Protein AF-0000000075883707 (afdb_homodimer)

InterPro domains:
  IPR031807 HicB-like antitoxin of toxin-antitoxin system [PF15919] (4-104)
  IPR035069 Antitoxin HicB/UPF0150 [SSF143100] (2-55)

Organism: Streptococcus dysgalactiae (NCBI:txid1334)

Nearest PDB structures (foldseek):
  3kwr-assembly1_B  TM=8.322E-01  e=6.797E-06  Lactiplantibacillus plantarum
  6g1c-assembly1_V  TM=8.113E-01  e=2.286E-05  Burkholderia pseudomallei K96243
  6g1n-assembly1_D  TM=5.039E-01  e=3.175E-07  Burkholderia pseudomallei K96243
  6u0i-assembly1_B  TM=7.435E-01  e=4.287E-03  Escherichia coli str. K-12 substr. DH10B
  2wzf-assembly1_A  TM=3.017E-01  e=4.505E+00  Legionella pneumophila

Structure (mmCIF, N/CA/C/O backbone):
data_AF-0000000075883707-model_v1
#
loop_
_entity.id
_entity.type
_entity.pdbx_description
1 polymer 'RNase H-like HicB family nuclease'
#
loop_
_atom_site.group_PDB
_atom_site.id
_atom_site.type_symbol
_atom_site.label_atom_id
_atom_site.label_alt_id
_atom_site.label_comp_id
_atom_site.label_asym_id
_atom_site.label_entity_id
_atom_site.label_seq_id
_atom_site.pdbx_PDB_ins_code
_atom_site.Cartn_x
_atom_site.Cartn_y
_atom_site.Cartn_z
_atom_site.occupancy
_atom_site.B_iso_or_equiv
_atom_site.auth_seq_id
_atom_site.auth_comp_id
_atom_site.auth_asym_id
_atom_site.auth_atom_id
_atom_site.pdbx_PDB_model_num
ATOM 1 N N . MET A 1 1 ? 8.367 -15.125 -5.852 1 89.31 1 MET A N 1
ATOM 2 C CA . MET A 1 1 ? 8.523 -16.219 -6.805 1 89.31 1 MET A CA 1
ATOM 3 C C . MET A 1 1 ? 8.828 -17.531 -6.086 1 89.31 1 MET A C 1
ATOM 5 O O . MET A 1 1 ? 9.625 -17.562 -5.145 1 89.31 1 MET A O 1
ATOM 9 N N . LEU A 1 2 ? 8.117 -18.609 -6.586 1 95.12 2 LEU A N 1
ATOM 10 C CA . LEU A 1 2 ? 8.32 -19.953 -6.035 1 95.12 2 LEU A CA 1
ATOM 11 C C . LEU A 1 2 ? 9.086 -20.828 -7.02 1 95.12 2 LEU A C 1
ATOM 13 O O . LEU A 1 2 ? 8.938 -20.688 -8.234 1 95.12 2 LEU A O 1
ATOM 17 N N . LEU A 1 3 ? 9.953 -21.656 -6.434 1 97.38 3 LEU A N 1
ATOM 18 C CA . LEU A 1 3 ? 10.734 -22.594 -7.238 1 97.38 3 LEU A CA 1
ATOM 19 C C . LEU A 1 3 ? 10.516 -24.016 -6.773 1 97.38 3 LEU A C 1
ATOM 21 O O . LEU A 1 3 ? 10.641 -24.328 -5.582 1 97.38 3 LEU A O 1
ATOM 25 N N . TYR A 1 4 ? 10.156 -24.797 -7.715 1 98.25 4 TYR A N 1
ATOM 26 C CA . TYR A 1 4 ? 9.984 -26.219 -7.426 1 98.25 4 TYR A CA 1
ATOM 27 C C . TYR A 1 4 ? 10.68 -27.078 -8.477 1 98.25 4 TYR A C 1
ATOM 29 O O . TYR A 1 4 ? 10.547 -26.828 -9.68 1 98.25 4 TYR A O 1
ATOM 37 N N . PRO A 1 5 ? 11.453 -28.047 -8 1 98.19 5 PRO A N 1
ATOM 38 C CA . PRO A 1 5 ? 12.023 -28.969 -8.984 1 98.19 5 PRO A CA 1
ATOM 39 C C . PRO A 1 5 ? 10.969 -29.891 -9.602 1 98.19 5 PRO A C 1
ATOM 41 O O . PRO A 1 5 ? 10.055 -30.344 -8.906 1 98.19 5 PRO A O 1
ATOM 44 N N . ALA A 1 6 ? 11.078 -30.062 -10.852 1 98 6 ALA A N 1
ATOM 45 C CA . ALA A 1 6 ? 10.227 -30.984 -11.594 1 98 6 ALA A CA 1
ATOM 46 C C . ALA A 1 6 ? 11.055 -32.094 -12.219 1 98 6 ALA A C 1
ATOM 48 O O . ALA A 1 6 ? 12.211 -31.891 -12.602 1 98 6 ALA A O 1
ATOM 49 N N . VAL A 1 7 ? 10.445 -33.281 -12.266 1 97.06 7 VAL A N 1
ATOM 50 C CA . VAL A 1 7 ? 11.07 -34.438 -12.898 1 97.06 7 VAL A CA 1
ATOM 51 C C . VAL A 1 7 ? 10.445 -34.656 -14.273 1 97.06 7 VAL A C 1
ATOM 53 O O . VAL A 1 7 ? 9.227 -34.812 -14.398 1 97.06 7 VAL A O 1
ATOM 56 N N . PHE A 1 8 ? 11.328 -34.562 -15.281 1 96.81 8 PHE A N 1
ATOM 57 C CA . PHE A 1 8 ? 10.914 -34.812 -16.656 1 96.81 8 PHE A CA 1
ATOM 58 C C . PHE A 1 8 ? 11.312 -36.219 -17.078 1 96.81 8 PHE A C 1
ATOM 60 O O . PHE A 1 8 ? 12.484 -36.594 -17.016 1 96.81 8 PHE A O 1
ATOM 67 N N . THR A 1 9 ? 10.32 -37.062 -17.453 1 94.81 9 THR A N 1
ATOM 68 C CA . THR A 1 9 ? 10.578 -38.438 -17.859 1 94.81 9 THR A CA 1
ATOM 69 C C . THR A 1 9 ? 10.117 -38.656 -19.297 1 94.81 9 THR A C 1
ATOM 71 O O . THR A 1 9 ? 8.969 -38.375 -19.641 1 94.81 9 THR A O 1
ATOM 74 N N . HIS A 1 10 ? 11.039 -39.156 -20.078 1 93.38 10 HIS A N 1
ATOM 75 C CA . HIS A 1 10 ? 10.703 -39.469 -21.453 1 93.38 10 HIS A CA 1
ATOM 76 C C . HIS A 1 10 ? 9.961 -40.781 -21.547 1 93.38 10 HIS A C 1
ATOM 78 O O . HIS A 1 10 ? 10.367 -41.781 -20.922 1 93.38 10 HIS A O 1
ATOM 84 N N . ASP A 1 11 ? 8.789 -40.719 -22.219 1 90.19 11 ASP A N 1
ATOM 85 C CA . ASP A 1 11 ? 8.047 -41.938 -22.531 1 90.19 11 ASP A CA 1
ATOM 86 C C . ASP A 1 11 ? 8.234 -42.312 -24 1 90.19 11 ASP A C 1
ATOM 88 O O . ASP A 1 11 ? 7.652 -41.688 -24.891 1 90.19 11 ASP A O 1
ATOM 92 N N . ASN A 1 12 ? 8.914 -43.344 -24.234 1 87.75 12 ASN A N 1
ATOM 93 C CA . ASN A 1 12 ? 9.25 -43.781 -25.594 1 87.75 12 ASN A CA 1
ATOM 94 C C . ASN A 1 12 ? 8.031 -44.375 -26.312 1 87.75 12 ASN A C 1
ATOM 96 O O . ASN A 1 12 ? 7.941 -44.281 -27.531 1 87.75 12 ASN A O 1
ATOM 100 N N . GLU A 1 13 ? 7.164 -45 -25.578 1 91.06 13 GLU A N 1
ATOM 101 C CA . GLU A 1 13 ? 5.984 -45.594 -26.188 1 91.06 13 GLU A CA 1
ATOM 102 C C . GLU A 1 13 ? 5.055 -44.531 -26.766 1 91.06 13 GLU A C 1
ATOM 104 O O . GLU A 1 13 ? 4.512 -44.688 -27.859 1 91.06 13 GLU A O 1
ATOM 109 N N . THR A 1 14 ? 4.941 -43.406 -26.125 1 89.75 14 THR A N 1
ATOM 110 C CA . THR A 1 14 ? 4.008 -42.375 -26.531 1 89.75 14 THR A CA 1
ATOM 111 C C . THR A 1 14 ? 4.746 -41.188 -27.156 1 89.75 14 THR A C 1
ATOM 113 O O . THR A 1 14 ? 4.121 -40.25 -27.656 1 89.75 14 THR A O 1
ATOM 116 N N . ASN A 1 15 ? 6.082 -41.375 -27.234 1 92.94 15 ASN A N 1
ATOM 117 C CA . ASN A 1 15 ? 6.898 -40.25 -27.719 1 92.94 15 ASN A CA 1
ATOM 118 C C . ASN A 1 15 ? 6.531 -38.938 -27.031 1 92.94 15 ASN A C 1
ATOM 120 O O . ASN A 1 15 ? 6.281 -37.938 -27.703 1 92.94 15 ASN A O 1
ATOM 124 N N . SER A 1 16 ? 6.316 -39 -25.75 1 96.06 16 SER A N 1
ATOM 125 C CA . SER A 1 16 ? 5.965 -37.812 -24.953 1 96.06 16 SER A CA 1
ATOM 126 C C . SER A 1 16 ? 6.871 -37.688 -23.734 1 96.06 16 SER A C 1
ATOM 128 O O . SER A 1 16 ? 7.711 -38.562 -23.484 1 96.06 16 SER A O 1
ATOM 130 N N . ILE A 1 17 ? 6.844 -36.5 -23.141 1 96.69 17 ILE A N 1
ATOM 131 C CA . ILE A 1 17 ? 7.605 -36.25 -21.922 1 96.69 17 ILE A CA 1
ATOM 132 C C . ILE A 1 17 ? 6.648 -36.031 -20.766 1 96.69 17 ILE A C 1
ATOM 134 O O . ILE A 1 17 ? 5.816 -35.125 -20.781 1 96.69 17 ILE A O 1
ATOM 138 N N . GLY A 1 18 ? 6.719 -36.938 -19.797 1 96.75 18 GLY A N 1
ATOM 139 C CA . GLY A 1 18 ? 5.945 -36.75 -18.578 1 96.75 18 GLY A CA 1
ATOM 140 C C . GLY A 1 18 ? 6.625 -35.844 -17.562 1 96.75 18 GLY A C 1
ATOM 141 O O . GLY A 1 18 ? 7.852 -35.812 -17.453 1 96.75 18 GLY A O 1
ATOM 142 N N . VAL A 1 19 ? 5.84 -35.031 -16.891 1 97.88 19 VAL A N 1
ATOM 143 C CA . VAL A 1 19 ? 6.371 -34.125 -15.883 1 97.88 19 VAL A CA 1
ATOM 144 C C . VAL A 1 19 ? 5.672 -34.375 -14.547 1 97.88 19 VAL A C 1
ATOM 146 O O . VAL A 1 19 ? 4.445 -34.5 -14.492 1 97.88 19 VAL A O 1
ATOM 149 N N . ARG A 1 20 ? 6.469 -34.438 -13.484 1 97.31 20 ARG A N 1
ATOM 150 C CA . ARG A 1 20 ? 5.953 -34.594 -12.125 1 97.31 20 ARG A CA 1
ATOM 151 C C . ARG A 1 20 ? 6.707 -33.688 -11.164 1 97.31 20 ARG A C 1
ATOM 153 O O . ARG A 1 20 ? 7.887 -33.406 -11.367 1 97.31 20 ARG A O 1
ATOM 160 N N . PHE A 1 21 ? 5.98 -33.219 -10.148 1 98.06 21 PHE A N 1
ATOM 161 C CA . PHE A 1 21 ? 6.57 -32.469 -9.047 1 98.06 21 PHE A CA 1
ATOM 162 C C . PHE A 1 21 ? 6.574 -33.281 -7.762 1 98.06 21 PHE A C 1
ATOM 164 O O . PHE A 1 21 ? 5.523 -33.5 -7.148 1 98.06 21 PHE A O 1
ATOM 171 N N . PRO A 1 22 ? 7.738 -33.688 -7.332 1 97.5 22 PRO A N 1
ATOM 172 C CA . PRO A 1 22 ? 7.797 -34.562 -6.148 1 97.5 22 PRO A CA 1
ATOM 173 C C . PRO A 1 22 ? 7.145 -33.906 -4.922 1 97.5 22 PRO A C 1
ATOM 175 O O . PRO A 1 22 ? 6.551 -34.625 -4.102 1 97.5 22 PRO A O 1
ATOM 178 N N . ASP A 1 23 ? 7.195 -32.656 -4.816 1 97.81 23 ASP A N 1
ATOM 179 C CA . ASP A 1 23 ? 6.711 -31.969 -3.619 1 97.81 23 ASP A CA 1
ATOM 180 C C . ASP A 1 23 ? 5.254 -31.531 -3.781 1 97.81 23 ASP A C 1
ATOM 182 O O . ASP A 1 23 ? 4.637 -31.047 -2.834 1 97.81 23 ASP A O 1
ATOM 186 N N . ILE A 1 24 ? 4.633 -31.688 -4.988 1 98.06 24 ILE A N 1
ATOM 187 C CA . ILE A 1 24 ? 3.254 -31.328 -5.309 1 98.06 24 ILE A CA 1
ATOM 188 C C . ILE A 1 24 ? 2.604 -32.438 -6.117 1 98.06 24 ILE A C 1
ATOM 190 O O . ILE A 1 24 ? 2.424 -32.312 -7.332 1 98.06 24 ILE A O 1
ATOM 194 N N . PRO A 1 25 ? 2.158 -33.469 -5.527 1 96.69 25 PRO A N 1
ATOM 195 C CA . PRO A 1 25 ? 1.729 -34.688 -6.227 1 96.69 25 PRO A CA 1
ATOM 196 C C . PRO A 1 25 ? 0.543 -34.438 -7.156 1 96.69 25 PRO A C 1
ATOM 198 O O . PRO A 1 25 ? 0.343 -35.188 -8.117 1 96.69 25 PRO A O 1
ATOM 201 N N . GLU A 1 26 ? -0.192 -33.375 -6.922 1 97.19 26 GLU A N 1
ATOM 202 C CA . GLU A 1 26 ? -1.352 -33.062 -7.746 1 97.19 26 GLU A CA 1
ATOM 203 C C . GLU A 1 26 ? -0.926 -32.469 -9.086 1 97.19 26 GLU A C 1
ATOM 205 O O . GLU A 1 26 ? -1.728 -32.406 -10.023 1 97.19 26 GLU A O 1
ATOM 210 N N . ALA A 1 27 ? 0.281 -32.031 -9.156 1 98.25 27 ALA A N 1
ATOM 211 C CA . ALA A 1 27 ? 0.785 -31.391 -10.375 1 98.25 27 ALA A CA 1
ATOM 212 C C . ALA A 1 27 ? 1.438 -32.438 -11.297 1 98.25 27 ALA A C 1
ATOM 214 O O . ALA A 1 27 ? 2.611 -32.75 -11.117 1 98.25 27 ALA A O 1
ATOM 215 N N . ILE A 1 28 ? 0.727 -32.969 -12.172 1 97.75 28 ILE A N 1
ATOM 216 C CA . ILE A 1 28 ? 1.17 -33.938 -13.156 1 97.75 28 ILE A CA 1
ATOM 217 C C . ILE A 1 28 ? 0.712 -33.531 -14.555 1 97.75 28 ILE A C 1
ATOM 219 O O . ILE A 1 28 ? -0.437 -33.125 -14.734 1 97.75 28 ILE A O 1
ATOM 223 N N . THR A 1 29 ? 1.582 -33.531 -15.453 1 98.06 29 THR A N 1
ATOM 224 C CA . THR A 1 29 ? 1.242 -33.156 -16.828 1 98.06 29 THR A CA 1
ATOM 225 C C . THR A 1 29 ? 2.182 -33.844 -17.812 1 98.06 29 THR A C 1
ATOM 227 O O . THR A 1 29 ? 2.904 -34.781 -17.469 1 98.06 29 THR A O 1
ATOM 230 N N . PHE A 1 30 ? 2.029 -33.531 -19.062 1 97.25 30 PHE A N 1
ATOM 231 C CA . PHE A 1 30 ? 2.893 -34.062 -20.109 1 97.25 30 PHE A CA 1
ATOM 232 C C . PHE A 1 30 ? 3.018 -33.062 -21.266 1 97.25 30 PHE A C 1
ATOM 234 O O . PHE A 1 30 ? 2.275 -32.094 -21.312 1 97.25 30 PHE A O 1
ATOM 241 N N . GLY A 1 31 ? 4.055 -33.281 -22.047 1 97.44 31 GLY A N 1
ATOM 242 C CA . GLY A 1 31 ? 4.242 -32.5 -23.281 1 97.44 31 GLY A CA 1
ATOM 243 C C . GLY A 1 31 ? 4.789 -33.344 -24.406 1 97.44 31 GLY A C 1
ATOM 244 O O . GLY A 1 31 ? 5.332 -34.438 -24.188 1 97.44 31 GLY A O 1
ATOM 245 N N . ASN A 1 32 ? 4.613 -32.781 -25.656 1 96.5 32 ASN A N 1
ATOM 246 C CA . ASN A 1 32 ? 5.055 -33.5 -26.844 1 96.5 32 ASN A CA 1
ATOM 247 C C . ASN A 1 32 ? 6.555 -33.344 -27.078 1 96.5 32 ASN A C 1
ATOM 249 O O . ASN A 1 32 ? 7.164 -34.125 -27.812 1 96.5 32 ASN A O 1
ATOM 253 N N . ASP A 1 33 ? 7.113 -32.344 -26.609 1 95.31 33 ASP A N 1
ATOM 254 C CA . ASP A 1 33 ? 8.547 -32.062 -26.578 1 95.31 33 ASP A CA 1
ATOM 255 C C . ASP A 1 33 ? 8.93 -31.281 -25.328 1 95.31 33 ASP A C 1
ATOM 257 O O . ASP A 1 33 ? 8.07 -30.969 -24.5 1 95.31 33 ASP A O 1
ATOM 261 N N . LEU A 1 34 ? 10.211 -30.984 -25.172 1 93.94 34 LEU A N 1
ATOM 262 C CA . LEU A 1 34 ? 10.703 -30.375 -23.953 1 93.94 34 LEU A CA 1
ATOM 263 C C . LEU A 1 34 ? 10.062 -29 -23.734 1 93.94 34 LEU A C 1
ATOM 265 O O . LEU A 1 34 ? 9.688 -28.656 -22.609 1 93.94 34 LEU A O 1
ATOM 269 N N . GLY A 1 35 ? 9.953 -28.219 -24.766 1 96.06 35 GLY A N 1
ATOM 270 C CA . GLY A 1 35 ? 9.328 -26.906 -24.672 1 96.06 35 GLY A CA 1
ATOM 271 C C . GLY A 1 35 ? 7.879 -26.969 -24.234 1 96.06 35 GLY A C 1
ATOM 272 O O . GLY A 1 35 ? 7.484 -26.266 -23.297 1 96.06 35 GLY A O 1
ATOM 273 N N . HIS A 1 36 ? 7.148 -27.781 -24.953 1 97.38 36 HIS A N 1
ATOM 274 C CA . HIS A 1 36 ? 5.742 -27.969 -24.609 1 97.38 36 HIS A CA 1
ATOM 275 C C . HIS A 1 36 ? 5.59 -28.484 -23.188 1 97.38 36 HIS A C 1
ATOM 277 O O . HIS A 1 36 ? 4.754 -27.984 -22.422 1 97.38 36 HIS A O 1
ATOM 283 N N . ALA A 1 37 ? 6.414 -29.438 -22.766 1 97.31 37 ALA A N 1
ATOM 284 C CA . ALA A 1 37 ? 6.363 -30.016 -21.422 1 97.31 37 ALA A CA 1
ATOM 285 C C . ALA A 1 37 ? 6.633 -28.953 -20.359 1 97.31 37 ALA A C 1
ATOM 287 O O . ALA A 1 37 ? 5.977 -28.938 -19.328 1 97.31 37 ALA A O 1
ATOM 288 N N . TYR A 1 38 ? 7.582 -28.141 -20.672 1 97.06 38 TYR A N 1
ATOM 289 C CA . TYR A 1 38 ? 7.934 -27.078 -19.734 1 97.06 38 TYR A CA 1
ATOM 290 C C . TYR A 1 38 ? 6.77 -26.109 -19.547 1 97.06 38 TYR A C 1
ATOM 292 O O . TYR A 1 38 ? 6.434 -25.75 -18.422 1 97.06 38 TYR A O 1
ATOM 300 N N . GLU A 1 39 ? 6.195 -25.703 -20.641 1 96.44 39 GLU A N 1
ATOM 301 C CA . GLU A 1 39 ? 5.062 -24.781 -20.578 1 96.44 39 GLU A CA 1
ATOM 302 C C . GLU A 1 39 ? 3.91 -25.375 -19.781 1 96.44 39 GLU A C 1
ATOM 304 O O . GLU A 1 39 ? 3.328 -24.703 -18.922 1 96.44 39 GLU A O 1
ATOM 309 N N . MET A 1 40 ? 3.674 -26.625 -20.062 1 97.44 40 MET A N 1
ATOM 310 C CA . MET A 1 40 ? 2.602 -27.328 -19.359 1 97.44 40 MET A CA 1
ATOM 311 C C . MET A 1 40 ? 2.941 -27.469 -17.875 1 97.44 40 MET A C 1
ATOM 313 O O . MET A 1 40 ? 2.055 -27.406 -17.031 1 97.44 40 MET A O 1
ATOM 317 N N . ALA A 1 41 ? 4.238 -27.625 -17.578 1 98.12 41 ALA A N 1
ATOM 318 C CA . ALA A 1 41 ? 4.703 -27.766 -16.203 1 98.12 41 ALA A CA 1
ATOM 319 C C . ALA A 1 41 ? 4.406 -26.516 -15.391 1 98.12 41 ALA A C 1
ATOM 321 O O . ALA A 1 41 ? 3.914 -26.609 -14.266 1 98.12 41 ALA A O 1
ATOM 322 N N . VAL A 1 42 ? 4.641 -25.406 -15.969 1 96.88 42 VAL A N 1
ATOM 323 C CA . VAL A 1 42 ? 4.414 -24.141 -15.281 1 96.88 42 VAL A CA 1
ATOM 324 C C . VAL A 1 42 ? 2.926 -23.969 -14.992 1 96.88 42 VAL A C 1
ATOM 326 O O . VAL A 1 42 ? 2.541 -23.609 -13.875 1 96.88 42 VAL A O 1
ATOM 329 N N . GLU A 1 43 ? 2.086 -24.266 -15.992 1 96.88 43 GLU A N 1
ATOM 330 C CA . GLU A 1 43 ? 0.642 -24.094 -15.867 1 96.88 43 GLU A CA 1
ATOM 331 C C . GLU A 1 43 ? 0.061 -25.016 -14.805 1 96.88 43 GLU A C 1
ATOM 333 O O . GLU A 1 43 ? -0.701 -24.578 -13.938 1 96.88 43 GLU A O 1
ATOM 338 N N . VAL A 1 44 ? 0.445 -26.281 -14.891 1 97.94 44 VAL A N 1
ATOM 339 C CA . VAL A 1 44 ? -0.129 -27.266 -13.977 1 97.94 44 VAL A CA 1
ATOM 340 C C . VAL A 1 44 ? 0.348 -26.984 -12.555 1 97.94 44 VAL A C 1
ATOM 342 O O . VAL A 1 44 ? -0.392 -27.203 -11.594 1 97.94 44 VAL A O 1
ATOM 345 N N . LEU A 1 45 ? 1.646 -26.531 -12.422 1 98.06 45 LEU A N 1
ATOM 346 C CA . LEU A 1 45 ? 2.154 -26.141 -11.109 1 98.06 45 LEU A CA 1
ATOM 347 C C . LEU A 1 45 ? 1.289 -25.047 -10.484 1 98.06 45 LEU A C 1
ATOM 349 O O . LEU A 1 45 ? 0.869 -25.172 -9.336 1 98.06 45 LEU A O 1
ATOM 353 N N . GLY A 1 46 ? 0.989 -24.031 -11.219 1 97.19 46 GLY A N 1
ATOM 354 C CA . GLY A 1 46 ? 0.118 -22.969 -10.766 1 97.19 46 GLY A CA 1
ATOM 355 C C . GLY A 1 46 ? -1.256 -23.453 -10.344 1 97.19 46 GLY A C 1
ATOM 356 O O . GLY A 1 46 ? -1.734 -23.109 -9.266 1 97.19 46 GLY A O 1
ATOM 357 N N . PHE A 1 47 ? -1.826 -24.25 -11.203 1 96.69 47 PHE A N 1
ATOM 358 C CA . PHE A 1 47 ? -3.154 -24.781 -10.938 1 96.69 47 PHE A CA 1
ATOM 359 C C . PHE A 1 47 ? -3.168 -25.578 -9.641 1 96.69 47 PHE A C 1
ATOM 361 O O . PHE A 1 47 ? -4.059 -25.406 -8.805 1 96.69 47 PHE A O 1
ATOM 368 N N . ALA A 1 48 ? -2.186 -26.375 -9.453 1 97.69 48 ALA A N 1
ATOM 369 C CA . ALA A 1 48 ? -2.123 -27.219 -8.258 1 97.69 48 ALA A CA 1
ATOM 370 C C . ALA A 1 48 ? -1.931 -26.391 -7 1 97.69 48 ALA A C 1
ATOM 372 O O . ALA A 1 48 ? -2.545 -26.656 -5.965 1 97.69 48 ALA A O 1
ATOM 373 N N . LEU A 1 49 ? -1.103 -25.406 -7.094 1 96.62 49 LEU A N 1
ATOM 374 C CA . LEU A 1 49 ? -0.744 -24.609 -5.93 1 96.62 49 LEU A CA 1
ATOM 375 C C . LEU A 1 49 ? -1.928 -23.766 -5.465 1 96.62 49 LEU A C 1
ATOM 377 O O . LEU A 1 49 ? -1.946 -23.281 -4.324 1 96.62 49 LEU A O 1
ATOM 381 N N . GLU A 1 50 ? -2.959 -23.547 -6.332 1 92.94 50 GLU A N 1
ATOM 382 C CA . GLU A 1 50 ? -4.148 -22.797 -5.961 1 92.94 50 GLU A CA 1
ATOM 383 C C . GLU A 1 50 ? -4.832 -23.391 -4.734 1 92.94 50 GLU A C 1
ATOM 385 O O . GLU A 1 50 ? -5.488 -22.688 -3.973 1 92.94 50 GLU A O 1
ATOM 390 N N . ASP A 1 51 ? -4.594 -24.656 -4.59 1 91.25 51 ASP A N 1
ATOM 391 C CA . ASP A 1 51 ? -5.336 -25.375 -3.561 1 91.25 51 ASP A CA 1
ATOM 392 C C . ASP A 1 51 ? -4.57 -25.391 -2.24 1 91.25 51 ASP A C 1
ATOM 394 O O . ASP A 1 51 ? -5.062 -25.922 -1.238 1 91.25 51 ASP A O 1
ATOM 398 N N . TYR A 1 52 ? -3.43 -24.797 -2.264 1 90.81 52 TYR A N 1
ATOM 399 C CA . TYR A 1 52 ? -2.619 -24.781 -1.05 1 90.81 52 TYR A CA 1
ATOM 400 C C . TYR A 1 52 ? -2.705 -23.422 -0.355 1 90.81 52 TYR A C 1
ATOM 402 O O . TYR A 1 52 ? -2.668 -22.375 -1.01 1 90.81 52 TYR A O 1
ATOM 410 N N . THR A 1 53 ? -2.955 -23.484 0.974 1 83.44 53 THR A N 1
ATOM 411 C CA . THR A 1 53 ? -2.875 -22.266 1.771 1 83.44 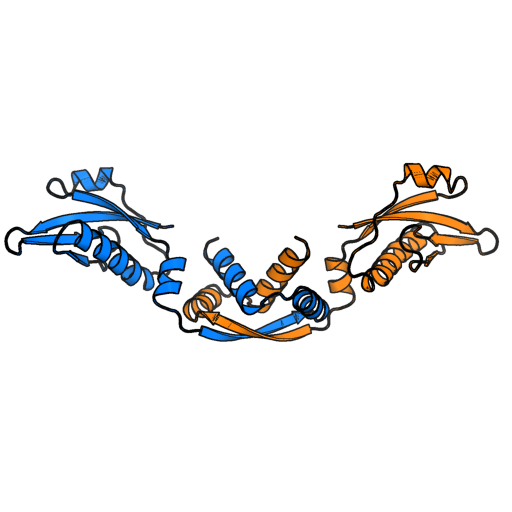53 THR A CA 1
ATOM 412 C C . THR A 1 53 ? -1.422 -21.922 2.074 1 83.44 53 THR A C 1
ATOM 414 O O . THR A 1 53 ? -1.023 -20.75 1.962 1 83.44 53 THR A O 1
ATOM 417 N N . ASP A 1 54 ? -0.698 -22.984 2.436 1 89.56 54 ASP A N 1
ATOM 418 C CA . ASP A 1 54 ? 0.751 -22.906 2.594 1 89.56 54 ASP A CA 1
ATOM 419 C C . ASP A 1 54 ? 1.46 -23.797 1.575 1 89.56 54 ASP A C 1
ATOM 421 O O . ASP A 1 54 ? 1.138 -24.984 1.445 1 89.56 54 ASP A O 1
ATOM 425 N N . TYR A 1 55 ? 2.361 -23.125 0.925 1 94.25 55 TYR A N 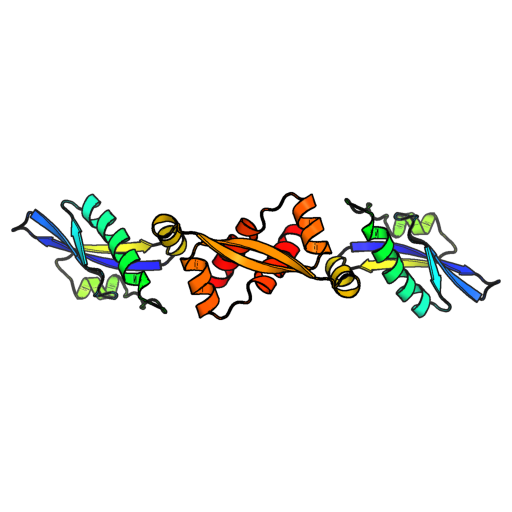1
ATOM 426 C CA . TYR A 1 55 ? 3.02 -23.859 -0.152 1 94.25 55 TYR A CA 1
ATOM 427 C C . TYR A 1 55 ? 3.971 -24.906 0.406 1 94.25 55 TYR A C 1
ATOM 429 O O . TYR A 1 55 ? 4.664 -24.656 1.396 1 94.25 55 TYR A O 1
ATOM 437 N N . PRO A 1 56 ? 3.998 -26.078 -0.247 1 97 56 PRO A N 1
ATOM 438 C CA . PRO A 1 56 ? 4.93 -27.125 0.179 1 97 56 PRO A CA 1
ATOM 439 C C . PRO A 1 56 ? 6.391 -26.703 0.058 1 97 56 PRO A C 1
ATOM 441 O O . PRO A 1 56 ? 6.727 -25.859 -0.783 1 97 56 PRO A O 1
ATOM 444 N N . LYS A 1 57 ? 7.227 -27.297 0.916 1 96.81 57 LYS A N 1
ATOM 445 C CA . LYS A 1 57 ? 8.664 -27.047 0.828 1 96.81 57 LYS A CA 1
ATOM 446 C C . LYS A 1 57 ? 9.266 -27.75 -0.379 1 96.81 57 LYS A C 1
ATOM 448 O O . LYS A 1 57 ? 8.969 -28.922 -0.635 1 96.81 57 LYS A O 1
ATOM 453 N N . ALA A 1 58 ? 10.062 -27 -1.067 1 97.38 58 ALA A N 1
ATOM 454 C CA . ALA A 1 58 ? 10.703 -27.547 -2.26 1 97.38 58 ALA A CA 1
ATOM 455 C C . ALA A 1 58 ? 11.883 -28.438 -1.888 1 97.38 58 ALA A C 1
ATOM 457 O O . ALA A 1 58 ? 12.68 -28.094 -1.016 1 97.38 58 ALA A O 1
ATOM 458 N N . SER A 1 59 ? 11.977 -29.609 -2.52 1 96.25 59 SER A N 1
ATOM 459 C CA . SER A 1 59 ? 13.156 -30.469 -2.398 1 96.25 59 SER A CA 1
ATOM 460 C C . SER A 1 59 ? 14.344 -29.891 -3.152 1 96.25 59 SER A C 1
ATOM 462 O O . SER A 1 59 ? 14.172 -29.078 -4.066 1 96.25 59 SER A O 1
ATOM 464 N N . SER A 1 60 ? 15.508 -30.328 -2.709 1 94.06 60 SER A N 1
ATOM 465 C CA . SER A 1 60 ? 16.703 -29.906 -3.438 1 94.06 60 SER A CA 1
ATOM 466 C C . SER A 1 60 ? 16.906 -30.734 -4.699 1 94.06 60 SER A C 1
ATOM 468 O O . SER A 1 60 ? 16.594 -31.938 -4.719 1 94.06 60 SER A O 1
ATOM 470 N N . VAL A 1 61 ? 17.422 -30.016 -5.762 1 93.06 61 VAL A N 1
ATOM 471 C CA . VAL A 1 61 ? 17.688 -30.703 -7.02 1 93.06 61 VAL A CA 1
ATOM 472 C C . VAL A 1 61 ? 18.672 -31.844 -6.781 1 93.06 61 VAL A C 1
ATOM 474 O O . VAL A 1 61 ? 18.5 -32.938 -7.34 1 93.06 61 VAL A O 1
ATOM 477 N N . SER A 1 62 ? 19.688 -31.609 -5.906 1 90.88 62 SER A N 1
ATOM 478 C CA . SER A 1 62 ? 20.703 -32.625 -5.609 1 90.88 62 SER A CA 1
ATOM 479 C C . SER A 1 62 ? 20.078 -33.875 -4.996 1 90.88 62 SER A C 1
ATOM 481 O O . SER A 1 62 ? 20.453 -34.969 -5.344 1 90.88 62 SER A O 1
ATOM 483 N N . ASP A 1 63 ? 19.172 -33.75 -4.117 1 90.19 63 ASP A N 1
ATOM 484 C CA . ASP A 1 63 ? 18.5 -34.875 -3.457 1 90.19 63 ASP A CA 1
ATOM 485 C C . ASP A 1 63 ? 17.688 -35.688 -4.457 1 90.19 63 ASP A C 1
ATOM 487 O O . ASP A 1 63 ? 17.656 -36.906 -4.379 1 90.19 63 ASP A O 1
ATOM 491 N N . LEU A 1 64 ? 17.125 -34.969 -5.395 1 92.88 64 LEU A N 1
ATOM 492 C CA . LEU A 1 64 ? 16.234 -35.625 -6.34 1 92.88 64 LEU A CA 1
ATOM 493 C C . LEU A 1 64 ? 17.016 -36.344 -7.422 1 92.88 64 LEU A C 1
ATOM 495 O O . LEU A 1 64 ? 16.562 -37.344 -7.973 1 92.88 64 LEU A O 1
ATOM 499 N N . LYS A 1 65 ? 18.172 -35.844 -7.766 1 90.19 65 LYS A N 1
ATOM 500 C CA . LYS A 1 65 ? 19 -36.469 -8.773 1 90.19 65 LYS A CA 1
ATOM 501 C C . LYS A 1 65 ? 19.344 -37.906 -8.375 1 90.19 65 LYS A C 1
ATOM 503 O O . LYS A 1 65 ? 19.422 -38.781 -9.234 1 90.19 65 LYS A O 1
ATOM 508 N N . GLY A 1 66 ? 19.547 -38.094 -7.066 1 87.19 66 GLY A N 1
ATOM 509 C CA . GLY A 1 66 ? 19.828 -39.438 -6.574 1 87.19 66 GLY A CA 1
ATOM 510 C C . GLY A 1 66 ? 18.641 -40.375 -6.652 1 87.19 66 GLY A C 1
ATOM 511 O O . GLY A 1 66 ? 18.797 -41.562 -6.895 1 87.19 66 GLY A O 1
ATOM 512 N N . GLN A 1 67 ? 17.5 -39.844 -6.574 1 88.5 67 GLN A N 1
ATOM 513 C CA . GLN A 1 67 ? 16.25 -40.594 -6.535 1 88.5 67 GLN A CA 1
ATOM 514 C C . GLN A 1 67 ? 15.742 -40.906 -7.941 1 88.5 67 GLN A C 1
ATOM 516 O O . GLN A 1 67 ? 15.156 -41.938 -8.188 1 88.5 67 GLN A O 1
ATOM 521 N N . TYR A 1 68 ? 16.047 -39.969 -8.844 1 86.88 68 TYR A N 1
ATOM 522 C CA . TYR A 1 68 ? 15.547 -40.094 -10.211 1 86.88 68 TYR A CA 1
ATOM 523 C C . TYR A 1 68 ? 16.703 -40.094 -11.203 1 86.88 68 TYR A C 1
ATOM 525 O O . TYR A 1 68 ? 16.797 -39.219 -12.062 1 86.88 68 TYR A O 1
ATOM 533 N N . ARG A 1 69 ? 17.438 -41.031 -11.25 1 83.06 69 ARG A N 1
ATOM 534 C CA . ARG A 1 69 ? 18.703 -41.125 -11.953 1 83.06 69 ARG A CA 1
ATOM 535 C C . ARG A 1 69 ? 18.5 -41.094 -13.461 1 83.06 69 ARG A C 1
ATOM 537 O O . ARG A 1 69 ? 19.344 -40.594 -14.211 1 83.06 69 ARG A O 1
ATOM 544 N N . ASP A 1 70 ? 17.422 -41.594 -14.031 1 83.62 70 ASP A N 1
ATOM 545 C CA . ASP A 1 70 ? 17.188 -41.688 -15.469 1 83.62 70 ASP A CA 1
ATOM 546 C C . ASP A 1 70 ? 16.297 -40.562 -15.961 1 83.62 70 ASP A C 1
ATOM 548 O O . ASP A 1 70 ? 15.82 -40.594 -17.109 1 83.62 70 ASP A O 1
ATOM 552 N N . SER A 1 71 ? 16.094 -39.625 -15.031 1 88.75 71 SER A N 1
ATOM 553 C CA . SER A 1 71 ? 15.18 -38.531 -15.383 1 88.75 71 SER A CA 1
ATOM 554 C C . SER A 1 71 ? 15.891 -37.188 -15.359 1 88.75 71 SER A C 1
ATOM 556 O O . SER A 1 71 ? 16.969 -37.062 -14.758 1 88.75 71 SER A O 1
ATOM 558 N N . ASP A 1 72 ? 15.383 -36.312 -16.188 1 92.81 72 ASP A N 1
ATOM 559 C CA . ASP A 1 72 ? 15.867 -34.938 -16.141 1 92.81 72 ASP A CA 1
ATOM 560 C C . ASP A 1 72 ? 15.148 -34.125 -15.062 1 92.81 72 ASP A C 1
ATOM 562 O O . ASP A 1 72 ? 13.938 -34.281 -14.883 1 92.81 72 ASP A O 1
ATOM 566 N N . ILE A 1 73 ? 15.945 -33.344 -14.305 1 95.5 73 ILE A N 1
ATOM 567 C CA . ILE A 1 73 ? 15.367 -32.531 -13.258 1 95.5 73 ILE A CA 1
ATOM 568 C C . ILE A 1 73 ? 15.57 -31.047 -13.609 1 95.5 73 ILE A C 1
ATOM 570 O O . ILE A 1 73 ? 16.672 -30.641 -13.977 1 95.5 73 ILE A O 1
ATOM 574 N N . ALA A 1 74 ? 14.508 -30.297 -13.609 1 95.19 74 ALA A N 1
ATOM 575 C CA . ALA A 1 74 ? 14.586 -28.859 -13.852 1 95.19 74 ALA A CA 1
ATOM 576 C C . ALA A 1 74 ? 13.852 -28.078 -12.766 1 95.19 74 ALA A C 1
ATOM 578 O O . ALA A 1 74 ? 12.836 -28.547 -12.242 1 95.19 74 ALA A O 1
ATOM 579 N N . LEU A 1 75 ? 14.43 -26.906 -12.391 1 96.62 75 LEU A N 1
ATOM 580 C CA . LEU A 1 75 ? 13.734 -26 -11.492 1 96.62 75 LEU A CA 1
ATOM 581 C C . LEU A 1 75 ? 12.688 -25.188 -12.242 1 96.62 75 LEU A C 1
ATOM 583 O O . LEU A 1 75 ? 13 -24.547 -13.258 1 96.62 75 LEU A O 1
ATOM 587 N N . ILE A 1 76 ? 11.484 -25.281 -11.781 1 97.75 76 ILE A N 1
ATOM 588 C CA . ILE A 1 76 ? 10.383 -24.531 -12.375 1 97.75 76 ILE A CA 1
ATOM 589 C C . ILE A 1 76 ? 10 -23.375 -11.469 1 97.75 76 ILE A C 1
ATOM 591 O O . ILE A 1 76 ? 9.727 -23.562 -10.281 1 97.75 76 ILE A O 1
ATOM 595 N N . GLY A 1 77 ? 10.047 -22.172 -12.055 1 96.94 77 GLY A N 1
ATOM 596 C CA . GLY A 1 77 ? 9.633 -20.984 -11.328 1 96.94 77 GLY A CA 1
ATOM 597 C C . GLY A 1 77 ? 8.203 -20.578 -11.633 1 96.94 77 GLY A C 1
ATOM 598 O O . GLY A 1 77 ? 7.727 -20.734 -12.758 1 96.94 77 GLY A O 1
ATOM 599 N N . ILE A 1 78 ? 7.547 -20.062 -10.594 1 96.38 78 ILE A N 1
ATOM 600 C CA . ILE A 1 78 ? 6.199 -19.562 -10.82 1 96.38 78 ILE A CA 1
ATOM 601 C C . ILE A 1 78 ? 5.941 -18.359 -9.914 1 96.38 78 ILE A C 1
ATOM 603 O O . ILE A 1 78 ? 6.34 -18.344 -8.742 1 96.38 78 ILE A O 1
ATOM 607 N N . ASP A 1 79 ? 5.41 -17.344 -10.562 1 94.25 79 ASP A N 1
ATOM 608 C CA . ASP A 1 79 ? 4.863 -16.188 -9.844 1 94.25 79 ASP A CA 1
ATOM 609 C C . ASP A 1 79 ? 3.354 -16.328 -9.656 1 94.25 79 ASP A C 1
ATOM 611 O O . ASP A 1 79 ? 2.586 -16.109 -10.602 1 94.25 79 ASP A O 1
ATOM 615 N N . MET A 1 80 ? 3 -16.578 -8.398 1 93.19 80 MET A N 1
ATOM 616 C CA . MET A 1 80 ? 1.593 -16.891 -8.164 1 93.19 80 MET A CA 1
ATOM 617 C C . MET A 1 80 ? 0.724 -15.648 -8.32 1 93.19 80 MET A C 1
ATOM 619 O O . MET A 1 80 ? -0.455 -15.75 -8.664 1 93.19 80 MET A O 1
ATOM 623 N N . ILE A 1 81 ? 1.232 -14.508 -8.047 1 90.56 81 ILE A N 1
ATOM 624 C CA . ILE A 1 81 ? 0.47 -13.281 -8.266 1 90.56 81 ILE A CA 1
ATOM 625 C C . ILE A 1 81 ? 0.202 -13.102 -9.758 1 90.56 81 ILE A C 1
ATOM 627 O O . ILE A 1 81 ? -0.94 -12.883 -10.172 1 90.56 81 ILE A O 1
ATOM 631 N N . ALA A 1 82 ? 1.225 -13.219 -10.555 1 91.88 82 ALA A N 1
ATOM 632 C CA . ALA A 1 82 ? 1.078 -13.109 -12 1 91.88 82 ALA A CA 1
ATOM 633 C C . ALA A 1 82 ? 0.143 -14.188 -12.547 1 91.88 82 ALA A C 1
ATOM 635 O O . ALA A 1 82 ? -0.677 -13.914 -13.43 1 91.88 82 ALA A O 1
ATOM 636 N N . TYR A 1 83 ? 0.301 -15.414 -12.07 1 94.69 83 TYR A N 1
ATOM 637 C CA . TYR A 1 83 ? -0.548 -16.531 -12.461 1 94.69 83 TYR A CA 1
ATOM 638 C C . TYR A 1 83 ? -2.016 -16.219 -12.188 1 94.69 83 TYR A C 1
ATOM 640 O O . TYR A 1 83 ? -2.867 -16.406 -13.062 1 94.69 83 TYR A O 1
ATOM 648 N N . MET A 1 84 ? -2.277 -15.75 -11.008 1 92.75 84 MET A N 1
ATOM 649 C CA . MET A 1 84 ? -3.648 -15.445 -10.602 1 92.75 84 MET A CA 1
ATOM 650 C C . MET A 1 84 ? -4.223 -14.312 -11.445 1 92.75 84 MET A C 1
ATOM 652 O O . MET A 1 84 ? -5.387 -14.367 -11.859 1 92.75 84 MET A O 1
ATOM 656 N N . LYS A 1 85 ? -3.449 -13.328 -11.719 1 91.5 85 LYS A N 1
ATOM 657 C CA . LYS A 1 85 ? -3.875 -12.211 -12.555 1 91.5 85 LYS A CA 1
ATOM 658 C C . LYS A 1 85 ? -4.273 -12.695 -13.945 1 91.5 85 LYS A C 1
ATOM 660 O O . LYS A 1 85 ? -5.234 -12.188 -14.531 1 91.5 85 LYS A O 1
ATOM 665 N N . LYS A 1 86 ? -3.521 -13.617 -14.367 1 91.88 86 LYS A N 1
ATOM 666 C CA . LYS A 1 86 ? -3.727 -14.125 -15.727 1 91.88 86 LYS A CA 1
ATOM 667 C C . LYS A 1 86 ? -4.961 -15.016 -15.797 1 91.88 86 LYS A C 1
ATOM 669 O O . LYS A 1 86 ? -5.738 -14.938 -16.75 1 91.88 86 LYS A O 1
ATOM 674 N N . TYR A 1 87 ? -5.246 -15.852 -14.828 1 92.88 87 TYR A N 1
ATOM 675 C CA . TYR A 1 87 ? -6.242 -16.906 -14.945 1 92.88 87 TYR A CA 1
ATOM 676 C C . TYR A 1 87 ? -7.473 -16.594 -14.102 1 92.88 87 TYR A C 1
ATOM 678 O O . TYR A 1 87 ? -8.516 -17.234 -14.25 1 92.88 87 TYR A O 1
ATOM 686 N N . HIS A 1 88 ? -7.379 -15.695 -13.219 1 91.06 88 HIS A N 1
ATOM 687 C CA . HIS A 1 88 ? -8.484 -15.281 -12.359 1 91.06 88 HIS A CA 1
ATOM 688 C C . HIS A 1 88 ? -8.703 -13.773 -12.422 1 91.06 88 HIS A C 1
ATOM 690 O O . HIS A 1 88 ? -8.469 -13.07 -11.438 1 91.06 88 HIS A O 1
ATOM 696 N N . SER A 1 89 ? -9.266 -13.281 -13.445 1 88.69 89 SER A N 1
ATOM 697 C CA . SER A 1 89 ? -9.344 -11.852 -13.727 1 88.69 89 SER A CA 1
ATOM 698 C C . SER A 1 89 ? -10.656 -11.258 -13.219 1 88.69 89 SER A C 1
ATOM 700 O O . SER A 1 89 ? -10.852 -10.047 -13.273 1 88.69 89 SER A O 1
ATOM 702 N N . LYS A 1 90 ? -11.555 -12.133 -12.766 1 95.56 90 LYS A N 1
ATOM 703 C CA . LYS A 1 90 ? -12.836 -11.625 -12.273 1 95.56 90 LYS A CA 1
ATOM 704 C C . LYS A 1 90 ? -12.625 -10.625 -11.141 1 95.56 90 LYS A C 1
ATOM 706 O O . LYS A 1 90 ? -11.852 -10.875 -10.219 1 95.56 90 LYS A O 1
ATOM 711 N N . LYS A 1 91 ? -13.289 -9.477 -11.32 1 97 91 LYS A N 1
ATOM 712 C CA . LYS A 1 91 ? -13.188 -8.438 -10.305 1 97 91 LYS A CA 1
ATOM 713 C C . LYS A 1 91 ? -14.438 -8.391 -9.438 1 97 91 LYS A C 1
ATOM 715 O O . LYS A 1 91 ? -15.531 -8.742 -9.891 1 97 91 LYS A O 1
ATOM 720 N N . VAL A 1 92 ? -14.281 -8.023 -8.195 1 97.94 92 VAL A N 1
ATOM 721 C CA . VAL A 1 92 ? -15.406 -7.848 -7.285 1 97.94 92 VAL A CA 1
ATOM 722 C C . VAL A 1 92 ? -15.359 -6.449 -6.676 1 97.94 92 VAL A C 1
ATOM 724 O O . VAL A 1 92 ? -14.297 -5.836 -6.59 1 97.94 92 VAL A O 1
ATOM 727 N N . ARG A 1 93 ? -16.531 -5.988 -6.273 1 97.69 93 ARG A N 1
ATOM 728 C CA . ARG A 1 93 ? -16.672 -4.684 -5.637 1 97.69 93 ARG A CA 1
ATOM 729 C C . ARG A 1 93 ? -16.484 -4.793 -4.125 1 97.69 93 ARG A C 1
ATOM 731 O O . ARG A 1 93 ? -16.891 -5.777 -3.512 1 97.69 93 ARG A O 1
ATOM 738 N N . LYS A 1 94 ? -15.805 -3.812 -3.623 1 97.31 94 LYS A N 1
ATOM 739 C CA . LYS A 1 94 ? -15.625 -3.691 -2.178 1 97.31 94 LYS A CA 1
ATOM 740 C C . LYS A 1 94 ? -15.906 -2.268 -1.708 1 97.31 94 LYS A C 1
ATOM 742 O O . LYS A 1 94 ? -15.445 -1.303 -2.32 1 97.31 94 LYS A O 1
ATOM 747 N N . ASN A 1 95 ? -16.672 -2.137 -0.61 1 97.31 95 ASN A N 1
ATOM 748 C CA . ASN A 1 95 ? -16.906 -0.847 0.035 1 97.31 95 ASN A CA 1
ATOM 749 C C . ASN A 1 95 ? -15.883 -0.585 1.141 1 97.31 95 ASN A C 1
ATOM 751 O O . ASN A 1 95 ? -15.781 -1.359 2.094 1 97.31 95 ASN A O 1
ATOM 755 N N . VAL A 1 96 ? -15.141 0.469 0.902 1 98.5 96 VAL A N 1
ATOM 756 C CA . VAL A 1 96 ? -14.141 0.824 1.911 1 98.5 96 VAL A CA 1
ATOM 757 C C . VAL A 1 96 ? -14.445 2.215 2.467 1 98.5 96 VAL A C 1
ATOM 759 O O . VAL A 1 96 ? -15.195 2.98 1.861 1 98.5 96 VAL A O 1
ATOM 762 N N . THR A 1 97 ? -13.883 2.457 3.656 1 98.12 97 THR A N 1
ATOM 763 C CA . THR A 1 97 ? -14.055 3.744 4.324 1 98.12 97 THR A CA 1
ATOM 764 C C . THR A 1 97 ? -12.695 4.379 4.617 1 98.12 97 THR A C 1
ATOM 766 O O . THR A 1 97 ? -11.828 3.746 5.219 1 98.12 97 THR A O 1
ATOM 769 N N . ILE A 1 98 ? -12.516 5.617 4.117 1 97.94 98 ILE A N 1
ATOM 770 C CA . ILE A 1 98 ? -11.25 6.312 4.34 1 97.94 98 ILE A CA 1
ATOM 771 C C . ILE A 1 98 ? -11.523 7.75 4.781 1 97.94 98 ILE A C 1
ATOM 773 O O . ILE A 1 98 ? -12.617 8.273 4.566 1 97.94 98 ILE A O 1
ATOM 777 N N . PRO A 1 99 ? -10.547 8.367 5.477 1 96.88 99 PRO A N 1
ATOM 778 C CA . PRO A 1 99 ? -10.734 9.773 5.832 1 96.88 99 PRO A CA 1
ATOM 779 C C . PRO A 1 99 ? -11.023 10.656 4.625 1 96.88 99 PRO A C 1
ATOM 781 O O . PRO A 1 99 ? -10.438 10.461 3.557 1 96.88 99 PRO A O 1
ATOM 784 N N . GLU A 1 100 ? -11.938 11.617 4.777 1 96.81 100 GLU A N 1
ATOM 785 C CA . GLU A 1 100 ? -12.359 12.508 3.699 1 96.81 100 GLU A CA 1
ATOM 786 C C . GLU A 1 100 ? -11.172 13.266 3.111 1 96.81 100 G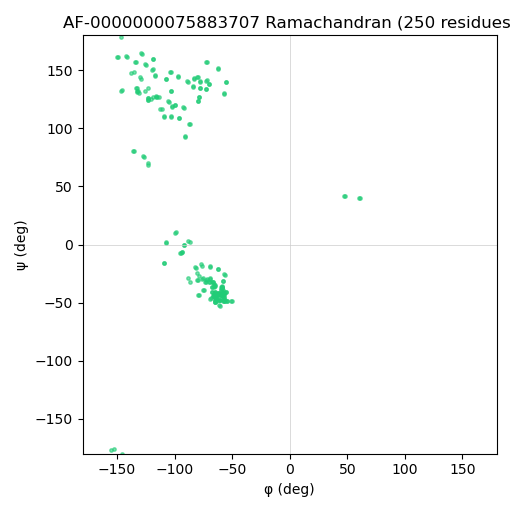LU A C 1
ATOM 788 O O . GLU A 1 100 ? -11.047 13.383 1.891 1 96.81 100 GLU A O 1
ATOM 793 N N . TRP A 1 101 ? -10.32 13.812 3.953 1 94.25 101 TRP A N 1
ATOM 794 C CA . TRP A 1 101 ? -9.164 14.57 3.484 1 94.25 101 TRP A CA 1
ATOM 795 C C . TRP A 1 101 ? -8.273 13.719 2.598 1 94.25 101 TRP A C 1
ATOM 797 O O . TRP A 1 101 ? -7.715 14.203 1.608 1 94.25 101 TRP A O 1
ATOM 807 N N . LEU A 1 102 ? -8.164 12.453 2.963 1 94.81 102 LEU A N 1
ATOM 808 C CA . LEU A 1 102 ? -7.359 11.516 2.186 1 94.81 102 LEU A CA 1
ATOM 809 C C . LEU A 1 102 ? -8 11.242 0.831 1 94.81 102 LEU A C 1
ATOM 811 O O . LEU A 1 102 ? -7.312 11.219 -0.194 1 94.81 102 LEU A O 1
ATOM 815 N N . ASN A 1 103 ? -9.312 10.984 0.826 1 97.12 103 ASN A N 1
ATOM 816 C CA . ASN A 1 103 ? -10.07 10.852 -0.412 1 97.12 103 ASN A CA 1
ATOM 817 C C . ASN A 1 103 ? -9.836 12.039 -1.346 1 97.12 103 ASN A C 1
ATOM 819 O O . ASN A 1 103 ? -9.516 11.852 -2.521 1 97.12 103 ASN A O 1
ATOM 823 N N . ASP A 1 104 ? -9.961 13.227 -0.758 1 94.31 104 ASP A N 1
ATOM 824 C CA . ASP A 1 104 ? -9.836 14.445 -1.551 1 94.31 104 ASP A CA 1
ATOM 825 C C . ASP A 1 104 ? -8.43 14.594 -2.119 1 94.31 104 ASP A C 1
ATOM 827 O O . ASP A 1 104 ? -8.258 14.914 -3.297 1 94.31 104 ASP A O 1
ATOM 831 N N . ALA A 1 105 ? -7.441 14.414 -1.274 1 91.69 105 ALA A N 1
ATOM 832 C CA . ALA A 1 105 ? -6.047 14.516 -1.703 1 91.69 105 ALA A CA 1
ATOM 833 C C . ALA A 1 105 ? -5.738 13.5 -2.805 1 91.69 105 ALA A C 1
ATOM 835 O O . ALA A 1 105 ? -5.062 13.828 -3.781 1 91.69 105 ALA A O 1
ATOM 836 N N . ALA A 1 106 ? -6.242 12.297 -2.654 1 95.69 106 ALA A N 1
ATOM 837 C CA . ALA A 1 106 ? -6.023 11.25 -3.643 1 95.69 106 ALA A CA 1
ATOM 838 C C . ALA A 1 106 ? -6.684 11.594 -4.973 1 95.69 106 ALA A C 1
ATOM 840 O O . ALA A 1 106 ? -6.094 11.391 -6.039 1 95.69 106 ALA A O 1
ATOM 841 N N . GLU A 1 107 ? -7.91 12.078 -4.938 1 96.06 107 GLU A N 1
ATOM 842 C CA . GLU A 1 107 ? -8.617 12.492 -6.145 1 96.06 107 GLU A CA 1
ATOM 843 C C . GLU A 1 107 ? -7.898 13.641 -6.844 1 96.06 107 GLU A C 1
ATOM 845 O O . GLU A 1 107 ? -7.801 13.656 -8.078 1 96.06 107 GLU A O 1
ATOM 850 N N . ASP A 1 108 ? -7.426 14.594 -6.004 1 92.81 108 ASP A N 1
ATOM 851 C CA . ASP A 1 108 ? -6.688 15.727 -6.551 1 92.81 108 ASP A CA 1
ATOM 852 C C . ASP A 1 108 ? -5.457 15.258 -7.324 1 92.81 108 ASP A C 1
ATOM 854 O O . ASP A 1 108 ? -5.09 15.859 -8.336 1 92.81 108 ASP A O 1
ATOM 858 N N . LYS A 1 109 ? -4.809 14.227 -6.867 1 93.94 109 LYS A N 1
ATOM 859 C CA . LYS A 1 109 ? -3.625 13.688 -7.527 1 93.94 109 LYS A CA 1
ATOM 860 C C . LYS A 1 109 ? -4.008 12.648 -8.578 1 93.94 109 LYS A C 1
ATOM 862 O O . LYS A 1 109 ? -3.141 11.977 -9.148 1 93.94 109 LYS A O 1
ATOM 867 N N . ASN A 1 110 ? -5.305 12.461 -8.75 1 96.19 110 ASN A N 1
ATOM 868 C CA . ASN A 1 110 ? -5.875 11.547 -9.734 1 96.19 110 ASN A CA 1
ATOM 869 C C . ASN A 1 110 ? -5.418 10.109 -9.492 1 96.19 110 ASN A C 1
ATOM 871 O O . ASN A 1 110 ? -5.078 9.391 -10.438 1 96.19 110 ASN A O 1
ATOM 875 N N . LEU A 1 111 ? -5.359 9.719 -8.281 1 96.62 111 LEU A N 1
ATOM 876 C CA . LEU A 1 111 ? -5.008 8.344 -7.945 1 96.62 111 LEU A CA 1
ATOM 877 C C . LEU A 1 111 ? -6.195 7.41 -8.148 1 96.62 111 LEU A C 1
ATOM 879 O O . LEU A 1 111 ? -7.336 7.781 -7.855 1 96.62 111 LEU A O 1
ATOM 883 N N . ASN A 1 112 ? -5.914 6.242 -8.672 1 97.75 112 ASN A N 1
ATOM 884 C CA . ASN A 1 112 ? -6.906 5.18 -8.836 1 97.75 112 ASN A CA 1
ATOM 885 C C . ASN A 1 112 ? -7.004 4.312 -7.582 1 97.75 112 ASN A C 1
ATOM 887 O O . ASN A 1 112 ? -6.137 3.473 -7.336 1 97.75 112 ASN A O 1
ATOM 891 N N . PHE A 1 113 ? -8.031 4.512 -6.812 1 98.44 113 PHE A N 1
ATOM 892 C CA . PHE A 1 113 ? -8.18 3.859 -5.52 1 98.44 113 PHE A CA 1
ATOM 893 C C . PHE A 1 113 ? -8.133 2.344 -5.664 1 98.44 113 PHE A C 1
ATOM 895 O O . PHE A 1 113 ? -7.508 1.657 -4.852 1 98.44 113 PHE A O 1
ATOM 902 N N . SER A 1 114 ? -8.797 1.785 -6.707 1 98.5 114 SER A N 1
ATOM 903 C CA . SER A 1 114 ? -8.812 0.347 -6.949 1 98.5 114 SER A CA 1
ATOM 904 C C . SER A 1 114 ? -7.406 -0.183 -7.215 1 98.5 114 SER A C 1
ATOM 906 O O . SER A 1 114 ? -7.02 -1.22 -6.676 1 98.5 114 SER A O 1
ATOM 908 N N . GLN A 1 115 ? -6.73 0.535 -7.977 1 97.75 115 GLN A N 1
ATOM 909 C CA . GLN A 1 115 ? -5.359 0.146 -8.297 1 97.75 115 GLN A CA 1
ATOM 910 C C . GLN A 1 115 ? -4.461 0.22 -7.066 1 97.75 115 GLN A C 1
ATOM 912 O O . GLN A 1 115 ? -3.658 -0.681 -6.82 1 97.75 115 GLN A O 1
ATOM 917 N N . VAL A 1 116 ? -4.586 1.312 -6.289 1 98.44 116 VAL A N 1
ATOM 918 C CA . VAL A 1 116 ? -3.779 1.497 -5.09 1 98.44 116 VAL A CA 1
ATOM 919 C C . VAL A 1 116 ? -4.047 0.358 -4.105 1 98.44 116 VAL A C 1
ATOM 921 O O . VAL A 1 116 ? -3.109 -0.229 -3.559 1 98.44 116 VAL A O 1
ATOM 924 N N . LEU A 1 117 ? -5.277 0.058 -3.877 1 98.44 117 LEU A N 1
ATOM 925 C CA . LEU A 1 117 ? -5.633 -1.028 -2.969 1 98.44 117 LEU A CA 1
ATOM 926 C C . LEU A 1 117 ? -5.094 -2.359 -3.479 1 98.44 117 LEU A C 1
ATOM 928 O O . LEU A 1 117 ? -4.516 -3.135 -2.711 1 98.44 117 LEU A O 1
ATOM 932 N N . THR A 1 118 ? -5.324 -2.627 -4.812 1 97.56 118 THR A N 1
ATOM 933 C CA . THR A 1 118 ? -4.859 -3.871 -5.422 1 97.56 118 THR A CA 1
ATOM 934 C C . THR A 1 118 ? -3.361 -4.059 -5.188 1 97.56 118 THR A C 1
ATOM 936 O O . THR A 1 118 ? -2.932 -5.109 -4.699 1 97.56 118 THR A O 1
ATOM 939 N N . GLU A 1 119 ? -2.605 -3.088 -5.441 1 97.19 119 GLU A N 1
ATOM 940 C CA . GLU A 1 119 ? -1.157 -3.146 -5.273 1 97.19 119 GLU A CA 1
ATOM 941 C C . GLU A 1 119 ? -0.778 -3.344 -3.811 1 97.19 119 GLU A C 1
ATOM 943 O O . GLU A 1 119 ? 0.126 -4.121 -3.496 1 97.19 119 GLU A O 1
ATOM 948 N N . ALA A 1 120 ? -1.447 -2.641 -2.963 1 97.88 120 ALA A N 1
ATOM 949 C CA . ALA A 1 120 ? -1.157 -2.723 -1.533 1 97.88 120 ALA A CA 1
ATOM 950 C C . ALA A 1 120 ? -1.469 -4.117 -0.991 1 97.88 120 ALA A C 1
ATOM 952 O O . ALA A 1 120 ? -0.705 -4.66 -0.19 1 97.88 120 ALA A O 1
ATOM 953 N N . LEU A 1 121 ? -2.57 -4.664 -1.408 1 97.31 121 LEU A N 1
ATOM 954 C CA . LEU A 1 121 ? -2.943 -6 -0.965 1 97.31 121 LEU A CA 1
ATOM 955 C C . LEU A 1 121 ? -1.94 -7.039 -1.46 1 97.31 121 LEU A C 1
ATOM 957 O O . LEU A 1 121 ? -1.554 -7.941 -0.713 1 97.31 121 LEU A O 1
ATOM 961 N N . GLU A 1 122 ? -1.582 -6.934 -2.736 1 94.56 122 GLU A N 1
ATOM 962 C CA . GLU A 1 122 ? -0.592 -7.852 -3.295 1 94.56 122 GLU A CA 1
ATOM 963 C C . GLU A 1 122 ? 0.7 -7.832 -2.482 1 94.56 122 GLU A C 1
ATOM 965 O O . GLU A 1 122 ? 1.277 -8.883 -2.199 1 94.56 122 GLU A O 1
ATOM 970 N N . LEU A 1 123 ? 1.11 -6.645 -2.068 1 94.56 123 LEU A N 1
ATOM 971 C CA . LEU A 1 123 ? 2.324 -6.488 -1.274 1 94.56 123 LEU A CA 1
ATOM 972 C C . LEU A 1 123 ? 2.166 -7.141 0.096 1 94.56 123 LEU A C 1
ATOM 974 O O . LEU A 1 123 ? 3.074 -7.828 0.569 1 94.56 123 LEU A O 1
ATOM 978 N N . LYS A 1 124 ? 1.031 -6.965 0.729 1 94.06 124 LYS A N 1
ATOM 979 C CA . LYS A 1 124 ? 0.798 -7.5 2.066 1 94.06 124 LYS A CA 1
ATOM 980 C C . LYS A 1 124 ? 0.694 -9.023 2.037 1 94.06 124 LYS A C 1
ATOM 982 O O . LYS A 1 124 ? 1.069 -9.695 3.002 1 94.06 124 LYS A O 1
ATOM 987 N N . LEU A 1 125 ? 0.19 -9.531 0.962 1 89.12 125 LEU A N 1
ATOM 988 C CA . LEU A 1 125 ? 0.012 -10.977 0.845 1 89.12 125 LEU A CA 1
ATOM 989 C C . LEU A 1 125 ? 1.345 -11.664 0.574 1 89.12 125 LEU A C 1
ATOM 991 O O . LEU A 1 125 ? 1.485 -12.867 0.814 1 89.12 125 LEU A O 1
ATOM 995 N N . GLN A 1 126 ? 2.277 -10.992 -0.082 1 82.5 126 GLN A N 1
ATOM 996 C CA . GLN A 1 126 ? 3.6 -11.547 -0.347 1 82.5 126 GLN A CA 1
ATOM 997 C C . GLN A 1 126 ? 4.512 -11.391 0.866 1 82.5 126 GLN A C 1
ATOM 999 O O . GLN A 1 126 ? 5.523 -12.094 0.98 1 82.5 126 GLN A O 1
ATOM 1004 N N . ALA A 1 127 ? 4.262 -10.523 1.789 1 70.06 127 ALA A N 1
ATOM 1005 C CA . ALA A 1 127 ? 5.082 -10.305 2.979 1 70.06 127 ALA A CA 1
ATOM 1006 C C . ALA A 1 127 ? 4.801 -11.367 4.039 1 70.06 127 ALA A C 1
ATOM 1008 O O . ALA A 1 127 ? 3.717 -11.961 4.062 1 70.06 127 ALA A O 1
ATOM 1009 N N . MET B 1 1 ? 7.566 14.852 7.344 1 89.25 1 MET B N 1
ATOM 1010 C CA . MET B 1 1 ? 7.582 15.938 8.312 1 89.25 1 MET B CA 1
ATOM 1011 C C . MET B 1 1 ? 8.094 17.234 7.68 1 89.25 1 MET B C 1
ATOM 1013 O O . MET B 1 1 ? 9.07 17.203 6.93 1 89.25 1 MET B O 1
ATOM 1017 N N . LEU B 1 2 ? 7.348 18.344 8.016 1 95.12 2 LEU B N 1
ATOM 1018 C CA . LEU B 1 2 ? 7.73 19.672 7.527 1 95.12 2 LEU B CA 1
ATOM 1019 C C . LEU B 1 2 ? 8.305 20.531 8.648 1 95.12 2 LEU B C 1
ATOM 1021 O O . LEU B 1 2 ? 7.895 20.406 9.805 1 95.12 2 LEU B O 1
ATOM 1025 N N . LEU B 1 3 ? 9.312 21.312 8.273 1 97.38 3 LEU B N 1
ATOM 1026 C CA . LEU B 1 3 ? 9.945 22.219 9.227 1 97.38 3 LEU B CA 1
ATOM 1027 C C . LEU B 1 3 ? 9.891 23.656 8.719 1 97.38 3 LEU B C 1
ATOM 1029 O O . LEU B 1 3 ? 10.289 23.938 7.59 1 97.38 3 LEU B O 1
ATOM 1033 N N . TYR B 1 4 ? 9.375 24.453 9.555 1 98.25 4 TYR B N 1
ATOM 1034 C CA . TYR B 1 4 ? 9.344 25.875 9.234 1 98.25 4 TYR B CA 1
ATOM 1035 C C . TYR B 1 4 ? 9.836 26.703 10.414 1 98.25 4 TYR B C 1
ATOM 1037 O O . TYR B 1 4 ? 9.445 26.469 11.555 1 98.25 4 TYR B O 1
ATOM 1045 N N . PRO B 1 5 ? 10.742 27.641 10.109 1 98.19 5 PRO B N 1
ATOM 1046 C CA . PRO B 1 5 ? 11.133 28.547 11.188 1 98.19 5 PRO B CA 1
ATOM 1047 C C . PRO B 1 5 ? 10.016 29.516 11.57 1 98.19 5 PRO B C 1
ATOM 1049 O O . PRO B 1 5 ? 9.289 30 10.703 1 98.19 5 PRO B O 1
ATOM 1052 N N . ALA B 1 6 ? 9.875 29.688 12.812 1 98.06 6 ALA B N 1
ATOM 1053 C CA . ALA B 1 6 ? 8.93 30.672 13.359 1 98.06 6 ALA B CA 1
ATOM 1054 C C . ALA B 1 6 ? 9.656 31.75 14.148 1 98.06 6 ALA B C 1
ATOM 1056 O O . ALA B 1 6 ? 10.695 31.484 14.766 1 98.06 6 ALA B O 1
ATOM 1057 N N . VAL B 1 7 ? 9.109 32.938 14.062 1 97.12 7 VAL B N 1
ATOM 1058 C CA . VAL B 1 7 ? 9.633 34.094 14.812 1 97.12 7 VAL B CA 1
ATOM 1059 C C . VAL B 1 7 ? 8.742 34.344 16.031 1 97.12 7 VAL B C 1
ATOM 1061 O O . VAL B 1 7 ? 7.535 34.531 15.891 1 97.12 7 VAL B O 1
ATOM 1064 N N . PHE B 1 8 ? 9.383 34.219 17.203 1 96.88 8 PHE B N 1
ATOM 1065 C CA . PHE B 1 8 ? 8.703 34.5 18.469 1 96.88 8 PHE B CA 1
ATOM 1066 C C . PHE B 1 8 ? 9.062 35.906 18.969 1 96.88 8 PHE B C 1
ATOM 1068 O O . PHE B 1 8 ? 10.242 36.188 19.172 1 96.88 8 PHE B O 1
ATOM 1075 N N . THR B 1 9 ? 8.047 36.75 19.125 1 95 9 THR B N 1
ATOM 1076 C CA . THR B 1 9 ? 8.281 38.125 19.578 1 95 9 THR B CA 1
ATOM 1077 C C . THR B 1 9 ? 7.539 38.406 20.875 1 95 9 THR B C 1
ATOM 1079 O O . THR B 1 9 ? 6.332 38.156 20.969 1 95 9 THR B O 1
ATOM 1082 N N . HIS B 1 10 ? 8.297 38.844 21.828 1 93.5 10 HIS B N 1
ATOM 1083 C CA . HIS B 1 10 ? 7.684 39.188 23.109 1 93.5 10 HIS B CA 1
ATOM 1084 C C . HIS B 1 10 ? 7.004 40.562 23.047 1 93.5 10 HIS B C 1
ATOM 1086 O O . HIS B 1 10 ? 7.582 41.5 22.531 1 93.5 10 HIS B O 1
ATOM 1092 N N . ASP B 1 11 ? 5.727 40.531 23.453 1 90.31 11 ASP B N 1
ATOM 1093 C CA . ASP B 1 11 ? 4.992 41.781 23.609 1 90.31 11 ASP B CA 1
ATOM 1094 C C . ASP B 1 11 ? 4.883 42.156 25.078 1 90.31 11 ASP B C 1
ATOM 1096 O O . ASP B 1 11 ? 4.098 41.562 25.828 1 90.31 11 ASP B O 1
ATOM 1100 N N . ASN B 1 12 ? 5.551 43.156 25.453 1 87.88 12 ASN B N 1
ATOM 1101 C CA . ASN B 1 12 ? 5.613 43.594 26.844 1 87.88 12 ASN B CA 1
ATOM 1102 C C . ASN B 1 12 ? 4.301 44.25 27.297 1 87.88 12 ASN B C 1
ATOM 1104 O O . ASN B 1 12 ? 3.949 44.188 28.469 1 87.88 12 ASN B O 1
ATOM 1108 N N . GLU B 1 13 ? 3.645 44.906 26.391 1 91.06 13 GLU B N 1
ATOM 1109 C CA . GLU B 1 13 ? 2.391 45.562 26.734 1 91.06 13 GLU B CA 1
ATOM 1110 C C . GLU B 1 13 ? 1.31 44.531 27.094 1 91.06 13 GLU B C 1
ATOM 1112 O O . GLU B 1 13 ? 0.554 44.75 28.062 1 91.06 13 GLU B O 1
ATOM 1117 N N . THR B 1 14 ? 1.281 43.438 26.469 1 89.88 14 THR B N 1
ATOM 1118 C CA . THR B 1 14 ? 0.23 42.438 26.656 1 89.88 14 THR B CA 1
ATOM 1119 C C . THR B 1 14 ? 0.755 41.219 27.422 1 89.88 14 THR B C 1
ATOM 1121 O O . THR B 1 14 ? -0.008 40.344 27.766 1 89.88 14 THR B O 1
ATOM 1124 N N . ASN B 1 15 ? 2.057 41.344 27.781 1 93 15 ASN B N 1
ATOM 1125 C CA . ASN B 1 15 ? 2.691 40.188 28.422 1 93 15 ASN B CA 1
ATOM 1126 C C . ASN B 1 15 ? 2.416 38.906 27.672 1 93 15 ASN B C 1
ATOM 1128 O O . ASN B 1 15 ? 1.983 37.906 28.266 1 93 15 ASN B O 1
ATOM 1132 N N . SER B 1 16 ? 2.48 38.938 26.375 1 96.12 16 SER B N 1
ATOM 1133 C CA . SER B 1 16 ? 2.254 37.781 25.516 1 96.12 16 SER B CA 1
ATOM 1134 C C . SER B 1 16 ? 3.396 37.594 24.516 1 96.12 16 SER B C 1
ATOM 1136 O O . SER B 1 16 ? 4.301 38.438 24.453 1 96.12 16 SER B O 1
ATOM 1138 N N . ILE B 1 17 ? 3.432 36.406 23.938 1 96.75 17 ILE B N 1
ATOM 1139 C CA . ILE B 1 17 ? 4.422 36.094 22.906 1 96.75 17 ILE B CA 1
ATOM 1140 C C . ILE B 1 17 ? 3.727 35.938 21.562 1 96.75 17 ILE B C 1
ATOM 1142 O O . ILE B 1 17 ? 2.873 35.031 21.406 1 96.75 17 ILE B O 1
ATOM 1146 N N . GLY B 1 18 ? 4.047 36.812 20.625 1 96.88 18 GLY B N 1
ATOM 1147 C CA . GLY B 1 18 ? 3.545 36.656 19.266 1 96.88 18 GLY B CA 1
ATOM 1148 C C . GLY B 1 18 ? 4.379 35.688 18.438 1 96.88 18 GLY B C 1
ATOM 1149 O O . GLY B 1 18 ? 5.602 35.625 18.594 1 96.88 18 GLY B O 1
ATOM 1150 N N . VAL B 1 19 ? 3.719 34.938 17.594 1 97.94 19 VAL B N 1
ATOM 1151 C CA . VAL B 1 19 ? 4.406 34 16.719 1 97.94 19 VAL B CA 1
ATOM 1152 C C . VAL B 1 19 ? 4.023 34.25 15.273 1 97.94 19 VAL B C 1
ATOM 1154 O O . VAL B 1 19 ? 2.844 34.438 14.953 1 97.94 19 VAL B O 1
ATOM 1157 N N . ARG B 1 20 ? 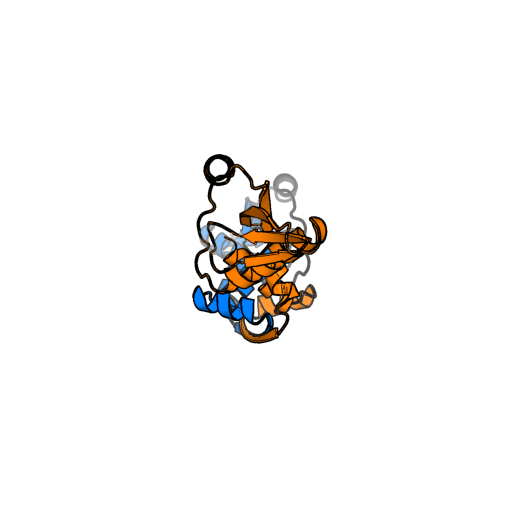5.027 34.312 14.414 1 97.31 20 ARG B N 1
ATOM 1158 C CA . ARG B 1 20 ? 4.824 34.438 12.977 1 97.31 20 ARG B CA 1
ATOM 1159 C C . ARG B 1 20 ? 5.723 33.5 12.195 1 97.31 20 ARG B C 1
ATOM 1161 O O . ARG B 1 20 ? 6.816 33.156 12.648 1 97.31 20 ARG B O 1
ATOM 1168 N N . PHE B 1 21 ? 5.203 33.062 11.039 1 98.12 21 PHE B N 1
ATOM 1169 C CA . PHE B 1 21 ? 5.98 32.281 10.094 1 98.12 21 PHE B CA 1
ATOM 1170 C C . PHE B 1 21 ? 6.293 33.094 8.844 1 98.12 21 PHE B C 1
ATOM 1172 O O . PHE B 1 21 ? 5.41 33.344 8.016 1 98.12 21 PHE B O 1
ATOM 1179 N N . PRO B 1 22 ? 7.539 33.438 8.672 1 97.56 22 PRO B N 1
ATOM 1180 C CA . PRO B 1 22 ? 7.891 34.281 7.531 1 97.56 22 PRO B CA 1
ATOM 1181 C C . PRO B 1 22 ? 7.484 33.656 6.195 1 97.56 22 PRO B C 1
ATOM 1183 O O . PRO B 1 22 ? 7.109 34.375 5.27 1 97.56 22 PRO B O 1
ATOM 1186 N N . ASP B 1 23 ? 7.496 32.375 6.094 1 97.81 23 ASP B N 1
ATOM 1187 C CA . ASP B 1 23 ? 7.246 31.719 4.816 1 97.81 23 ASP B CA 1
ATOM 1188 C C . ASP B 1 23 ? 5.77 31.359 4.66 1 97.81 23 ASP B C 1
ATOM 1190 O O . ASP B 1 23 ? 5.344 30.891 3.602 1 97.81 23 ASP B O 1
ATOM 1194 N N . ILE B 1 24 ? 4.91 31.547 5.715 1 98.06 24 ILE B N 1
ATOM 1195 C CA . ILE B 1 24 ? 3.48 31.25 5.73 1 98.06 24 ILE B CA 1
ATOM 1196 C C . ILE B 1 24 ? 2.725 32.406 6.383 1 98.06 24 ILE B C 1
ATOM 1198 O O . ILE B 1 24 ? 2.277 32.312 7.527 1 98.06 24 ILE B O 1
ATOM 1202 N N . PRO B 1 25 ? 2.459 33.469 5.711 1 96.69 25 PRO B N 1
ATOM 1203 C CA . PRO B 1 25 ? 1.945 34.719 6.301 1 96.69 25 PRO B CA 1
ATOM 1204 C C . PRO B 1 25 ? 0.577 34.531 6.953 1 96.69 25 PRO B C 1
ATOM 1206 O O . PRO B 1 25 ? 0.208 35.281 7.844 1 96.69 25 PRO B O 1
ATOM 1209 N N . GLU B 1 26 ? -0.121 33.5 6.566 1 97.19 26 GLU B N 1
ATOM 1210 C CA . GLU B 1 26 ? -1.445 33.219 7.125 1 97.19 26 GLU B CA 1
ATOM 1211 C C . GLU B 1 26 ? -1.346 32.625 8.523 1 97.19 26 GLU B C 1
ATOM 1213 O O . GLU B 1 26 ? -2.332 32.594 9.266 1 97.19 26 GLU B O 1
ATOM 1218 N N . ALA B 1 27 ? -0.201 32.125 8.844 1 98.25 27 ALA B N 1
ATOM 1219 C CA . ALA B 1 27 ? 0 31.5 10.141 1 98.25 27 ALA B CA 1
ATOM 1220 C C . ALA B 1 27 ? 0.493 32.5 11.18 1 98.25 27 ALA B C 1
ATOM 1222 O O . ALA B 1 27 ? 1.691 32.781 11.266 1 98.25 27 ALA B O 1
ATOM 1223 N N . ILE B 1 28 ? -0.366 33.062 11.891 1 97.81 28 ILE B N 1
ATOM 1224 C CA . ILE B 1 28 ? -0.094 34.031 12.945 1 97.81 28 ILE B CA 1
ATOM 1225 C C . ILE B 1 28 ? -0.859 33.656 14.211 1 97.81 28 ILE B C 1
ATOM 1227 O O . ILE B 1 28 ? -2.039 33.312 14.141 1 97.81 28 ILE B O 1
ATOM 1231 N N . THR B 1 29 ? -0.2 33.656 15.289 1 98.06 29 THR B N 1
ATOM 1232 C CA . THR B 1 29 ? -0.845 33.312 16.547 1 98.06 29 THR B CA 1
ATOM 1233 C C . THR B 1 29 ? -0.108 33.938 17.719 1 98.06 29 THR B C 1
ATOM 1235 O O . THR B 1 29 ? 0.707 34.844 17.547 1 98.06 29 THR B O 1
ATOM 1238 N N . PHE B 1 30 ? -0.538 33.656 18.906 1 97.31 30 PHE B N 1
ATOM 1239 C CA . PHE B 1 30 ? 0.104 34.156 20.109 1 97.31 30 PHE B CA 1
ATOM 1240 C C . PHE B 1 30 ? -0.067 33.156 21.266 1 97.31 30 PHE B C 1
ATOM 1242 O O . PHE B 1 30 ? -0.854 32.219 21.156 1 97.31 30 PHE B O 1
ATOM 1249 N N . GLY B 1 31 ? 0.79 33.312 22.266 1 97.5 31 GLY B N 1
ATOM 1250 C CA . GLY B 1 31 ? 0.676 32.562 23.5 1 97.5 31 GLY B CA 1
ATOM 1251 C C . GLY B 1 31 ? 1.004 33.375 24.734 1 97.5 31 GLY B C 1
ATOM 1252 O O . GLY B 1 31 ? 1.64 34.438 24.625 1 97.5 31 GLY B O 1
ATOM 1253 N N . ASN B 1 32 ? 0.534 32.844 25.906 1 96.5 32 ASN B N 1
ATOM 1254 C CA . ASN B 1 32 ? 0.742 33.531 27.172 1 96.5 32 ASN B CA 1
ATOM 1255 C C . ASN B 1 32 ? 2.148 33.312 27.703 1 96.5 32 ASN B C 1
ATOM 1257 O O . ASN B 1 32 ? 2.623 34.062 28.562 1 96.5 32 ASN B O 1
ATOM 1261 N N . ASP B 1 33 ? 2.738 32.281 27.375 1 95.38 33 ASP B N 1
ATOM 1262 C CA . ASP B 1 33 ? 4.129 31.938 27.656 1 95.38 33 ASP B CA 1
ATOM 1263 C C . ASP B 1 33 ? 4.73 31.125 26.5 1 95.38 33 ASP B C 1
ATOM 1265 O O . ASP B 1 33 ? 4.055 30.844 25.516 1 95.38 33 ASP B O 1
ATOM 1269 N N . LEU B 1 34 ? 5.996 30.75 26.641 1 94.12 34 LEU B N 1
ATOM 1270 C CA . LEU B 1 34 ? 6.711 30.094 25.547 1 94.12 34 LEU B CA 1
ATOM 1271 C C . LEU B 1 34 ? 6.062 28.766 25.188 1 94.12 34 LEU B C 1
ATOM 1273 O O . LEU B 1 34 ? 5.922 28.438 24.016 1 94.12 34 LEU B O 1
ATOM 1277 N N . GLY B 1 35 ? 5.695 28.016 26.172 1 96.25 35 GLY B N 1
ATOM 1278 C CA . GLY B 1 35 ? 5.043 26.734 25.938 1 96.25 35 GLY B CA 1
ATOM 1279 C C . GLY B 1 35 ? 3.727 26.844 25.203 1 96.25 35 GLY B C 1
ATOM 1280 O O . GLY B 1 35 ? 3.504 26.156 24.203 1 96.25 35 GLY B O 1
ATOM 1281 N N . HIS B 1 36 ? 2.898 27.688 25.75 1 97.44 36 HIS B N 1
ATOM 1282 C CA . HIS B 1 36 ? 1.612 27.953 25.109 1 97.44 36 HIS B CA 1
ATOM 1283 C C . HIS B 1 36 ? 1.797 28.453 23.688 1 97.44 36 HIS B C 1
ATOM 1285 O O . HIS B 1 36 ? 1.119 28 22.766 1 97.44 36 HIS B O 1
ATOM 1291 N N . ALA B 1 37 ? 2.748 29.375 23.453 1 97.38 37 ALA B N 1
ATOM 1292 C CA . ALA B 1 37 ? 3.02 29.938 22.141 1 97.38 37 ALA B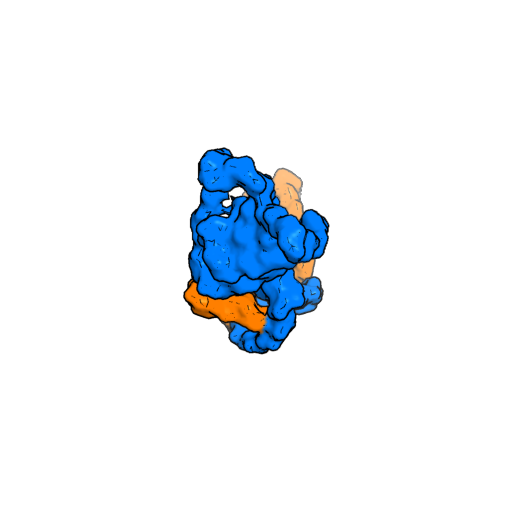 CA 1
ATOM 1293 C C . ALA B 1 37 ? 3.455 28.844 21.156 1 97.38 37 ALA B C 1
ATOM 1295 O O . ALA B 1 37 ? 3.043 28.844 19.984 1 97.38 37 ALA B O 1
ATOM 1296 N N . TYR B 1 38 ? 4.27 28 21.656 1 97.12 38 TYR B N 1
ATOM 1297 C CA . TYR B 1 38 ? 4.758 26.922 20.812 1 97.12 38 TYR B CA 1
ATOM 1298 C C . TYR B 1 38 ? 3.613 26.016 20.375 1 97.12 38 TYR B C 1
ATOM 1300 O O . TYR B 1 38 ? 3.508 25.656 19.203 1 97.12 38 TYR B O 1
ATOM 1308 N N . GLU B 1 39 ? 2.797 25.641 21.328 1 96.5 39 GLU B N 1
ATOM 1309 C CA . GLU B 1 39 ? 1.656 24.781 21.016 1 96.5 39 GLU B CA 1
ATOM 1310 C C . GLU B 1 39 ? 0.737 25.422 19.984 1 96.5 39 GLU B C 1
ATOM 1312 O O . GLU B 1 39 ? 0.319 24.766 19.031 1 96.5 39 GLU B O 1
ATOM 1317 N N . MET B 1 40 ? 0.505 26.688 20.219 1 97.44 40 MET B N 1
ATOM 1318 C CA . MET B 1 40 ? -0.353 27.422 19.297 1 97.44 40 MET B CA 1
ATOM 1319 C C . MET B 1 40 ? 0.302 27.547 17.922 1 97.44 40 MET B C 1
ATOM 1321 O O . MET B 1 40 ? -0.382 27.516 16.906 1 97.44 40 MET B O 1
ATOM 1325 N N . ALA B 1 41 ? 1.639 27.625 17.922 1 98.12 41 ALA B N 1
ATOM 1326 C CA . ALA B 1 41 ? 2.393 27.734 16.672 1 98.12 41 ALA B CA 1
ATOM 1327 C C . ALA B 1 41 ? 2.225 26.5 15.812 1 98.12 41 ALA B C 1
ATOM 1329 O O . ALA B 1 41 ? 1.987 26.594 14.602 1 98.12 41 ALA B O 1
ATOM 1330 N N . VAL B 1 42 ? 2.273 25.375 16.438 1 96.94 42 VAL B N 1
ATOM 1331 C CA . VAL B 1 42 ? 2.141 24.125 15.703 1 96.94 42 VAL B CA 1
ATOM 1332 C C . VAL B 1 42 ? 0.741 24.016 15.102 1 96.94 42 VAL B C 1
ATOM 1334 O O . VAL B 1 42 ? 0.588 23.672 13.93 1 96.94 42 VAL B O 1
ATOM 1337 N N . GLU B 1 43 ? -0.275 24.359 15.914 1 96.88 43 GLU B N 1
ATOM 1338 C CA . GLU B 1 43 ? -1.664 24.25 15.477 1 96.88 43 GLU B CA 1
ATOM 1339 C C . GLU B 1 43 ? -1.958 25.203 14.32 1 9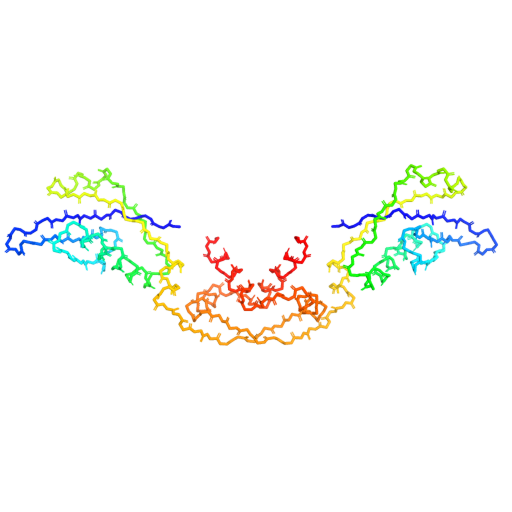6.88 43 GLU B C 1
ATOM 1341 O O . GLU B 1 43 ? -2.535 24.797 13.305 1 96.88 43 GLU B O 1
ATOM 1346 N N . VAL B 1 44 ? -1.551 26.422 14.477 1 97.94 44 VAL B N 1
ATOM 1347 C CA . VAL B 1 44 ? -1.865 27.422 13.461 1 97.94 44 VAL B CA 1
ATOM 1348 C C . VAL B 1 44 ? -1.107 27.109 12.172 1 97.94 44 VAL B C 1
ATOM 1350 O O . VAL B 1 44 ? -1.614 27.359 11.078 1 97.94 44 VAL B O 1
ATOM 1353 N N . LEU B 1 45 ? 0.167 26.594 12.32 1 98.06 45 LEU B N 1
ATOM 1354 C CA . LEU B 1 45 ? 0.928 26.188 11.148 1 98.06 45 LEU B CA 1
ATOM 1355 C C . LEU B 1 45 ? 0.167 25.125 10.359 1 98.06 45 LEU B C 1
ATOM 1357 O O . LEU B 1 45 ? 0.012 25.25 9.141 1 98.06 45 LEU B O 1
ATOM 1361 N N . GLY B 1 46 ? -0.335 24.141 11.016 1 97.19 46 GLY B N 1
ATOM 1362 C CA . GLY B 1 46 ? -1.137 23.109 10.383 1 97.19 46 GLY B CA 1
ATOM 1363 C C . GLY B 1 46 ? -2.363 23.641 9.672 1 97.19 46 GLY B C 1
ATOM 1364 O O . GLY B 1 46 ? -2.613 23.312 8.516 1 97.19 46 GLY B O 1
ATOM 1365 N N . PHE B 1 47 ? -3.074 24.469 10.383 1 96.69 47 PHE B N 1
ATOM 1366 C CA . PHE B 1 47 ? -4.289 25.062 9.844 1 96.69 47 PHE B CA 1
ATOM 1367 C C . PHE B 1 47 ? -3.984 25.859 8.57 1 96.69 47 PHE B C 1
ATOM 1369 O O . PHE B 1 47 ? -4.684 25.703 7.566 1 96.69 47 PHE B O 1
ATOM 1376 N N . ALA B 1 48 ? -2.939 26.609 8.586 1 97.75 48 ALA B N 1
ATOM 1377 C CA . ALA B 1 48 ? -2.582 27.438 7.441 1 97.75 48 ALA B CA 1
ATOM 1378 C C . ALA B 1 48 ? -2.164 26.578 6.254 1 97.75 48 ALA B C 1
ATOM 1380 O O . ALA B 1 48 ? -2.525 26.859 5.109 1 97.75 48 ALA B O 1
ATOM 1381 N N . LEU B 1 49 ? -1.429 25.547 6.523 1 96.62 49 LEU B N 1
ATOM 1382 C CA . LEU B 1 49 ? -0.866 24.719 5.465 1 96.62 49 LEU B CA 1
ATOM 1383 C C . LEU B 1 49 ? -1.96 23.938 4.754 1 96.62 49 LEU B C 1
ATOM 1385 O O . LEU B 1 49 ? -1.756 23.453 3.641 1 96.62 49 LEU B O 1
ATOM 1389 N N . GLU B 1 50 ? -3.16 23.781 5.391 1 92.88 50 GLU B N 1
ATOM 1390 C CA . GLU B 1 50 ? -4.277 23.078 4.773 1 92.88 50 GLU B CA 1
ATOM 1391 C C . GLU B 1 50 ? -4.652 23.703 3.432 1 92.88 50 GLU B C 1
ATOM 1393 O O . GLU B 1 50 ? -5.16 23.016 2.543 1 92.88 50 GLU B O 1
ATOM 1398 N N . ASP B 1 51 ? -4.332 24.953 3.34 1 91.12 51 ASP B N 1
ATOM 1399 C CA . ASP B 1 51 ? -4.805 25.703 2.176 1 91.12 51 ASP B CA 1
ATOM 1400 C C . ASP B 1 51 ? -3.771 25.672 1.05 1 91.12 51 ASP B C 1
ATOM 1402 O O . ASP B 1 51 ? -4.008 26.203 -0.032 1 91.12 51 ASP B O 1
ATOM 1406 N N . TYR B 1 52 ? -2.691 25.016 1.31 1 90.88 52 TYR B N 1
ATOM 1407 C CA . TYR B 1 52 ? -1.643 24.953 0.298 1 90.88 52 TYR B CA 1
ATOM 1408 C C . TYR B 1 52 ? -1.642 23.594 -0.403 1 90.88 52 TYR B C 1
ATOM 1410 O O . TYR B 1 52 ? -1.798 22.547 0.241 1 90.88 52 TYR B O 1
ATOM 1418 N N . THR B 1 53 ? -1.582 23.656 -1.745 1 83.38 53 THR B N 1
ATOM 1419 C CA . THR B 1 53 ? -1.393 22.422 -2.508 1 83.38 53 THR B CA 1
ATOM 1420 C C . THR B 1 53 ? 0.074 22 -2.498 1 83.38 53 THR B C 1
ATOM 1422 O O . THR B 1 53 ? 0.385 20.828 -2.312 1 83.38 53 THR B O 1
ATOM 1425 N N . ASP B 1 54 ? 0.904 23.031 -2.689 1 89.56 54 ASP B N 1
ATOM 1426 C CA . ASP B 1 54 ? 2.35 22.891 -2.533 1 89.56 54 ASP B CA 1
ATOM 1427 C C . ASP B 1 54 ? 2.863 23.766 -1.385 1 89.56 54 ASP B C 1
ATOM 1429 O O . ASP B 1 54 ? 2.576 24.969 -1.329 1 89.56 54 ASP B O 1
ATOM 1433 N N . TYR B 1 55 ? 3.557 23.047 -0.554 1 94.31 55 TYR B N 1
ATOM 1434 C CA . TYR B 1 55 ? 4 23.766 0.64 1 94.31 55 TYR B CA 1
ATOM 1435 C C . TYR B 1 55 ? 5.098 24.766 0.302 1 94.31 55 TYR B C 1
ATOM 1437 O O . TYR B 1 55 ? 5.977 24.484 -0.514 1 94.31 55 TYR B O 1
ATOM 1445 N N . PRO B 1 56 ? 5.047 25.938 0.951 1 97 56 PRO B N 1
ATOM 1446 C CA . PRO B 1 56 ? 6.094 26.938 0.734 1 97 56 PRO B CA 1
ATOM 1447 C C . PRO B 1 56 ? 7.477 26.453 1.165 1 97 56 PRO B C 1
ATOM 1449 O O . PRO B 1 56 ? 7.586 25.609 2.061 1 97 56 PRO B O 1
ATOM 1452 N N . LYS B 1 57 ? 8.508 26.984 0.505 1 96.81 57 LYS B N 1
ATOM 1453 C CA . LYS B 1 57 ? 9.883 26.672 0.897 1 96.81 57 LYS B CA 1
ATOM 1454 C C . LYS B 1 57 ? 10.25 27.375 2.205 1 96.81 57 LYS B C 1
ATOM 1456 O O . LYS B 1 57 ? 9.961 28.562 2.389 1 96.81 57 LYS B O 1
ATOM 1461 N N . ALA B 1 58 ? 10.836 26.594 3.047 1 97.38 58 ALA B N 1
ATOM 1462 C CA . ALA B 1 58 ? 11.227 27.125 4.348 1 97.38 58 ALA B CA 1
ATOM 1463 C C . ALA B 1 58 ? 12.5 27.953 4.242 1 97.38 58 ALA B C 1
ATOM 1465 O O . ALA B 1 58 ? 13.445 27.562 3.559 1 97.38 58 ALA B O 1
ATOM 1466 N N . SER B 1 59 ? 12.523 29.125 4.879 1 96.31 59 SER B N 1
ATOM 1467 C CA . SER B 1 59 ? 13.734 29.938 5.016 1 96.31 59 SER B CA 1
ATOM 1468 C C . SER B 1 59 ? 14.711 29.297 6.004 1 96.31 59 SER B C 1
ATOM 1470 O O . SER B 1 59 ? 14.312 28.5 6.852 1 96.31 59 SER B O 1
ATOM 1472 N N . SER B 1 60 ? 15.953 29.688 5.824 1 94.31 60 SER B N 1
ATOM 1473 C CA . SER B 1 60 ? 16.938 29.219 6.793 1 94.31 60 SER B CA 1
ATOM 1474 C C . SER B 1 60 ? 16.906 30.047 8.07 1 94.31 60 SER B C 1
ATOM 1476 O O . SER B 1 60 ? 16.641 31.25 8.031 1 94.31 60 SER B O 1
ATOM 1478 N N . VAL B 1 61 ? 17.156 29.297 9.219 1 93.38 61 VAL B N 1
ATOM 1479 C CA . VAL B 1 61 ? 17.188 29.969 10.508 1 93.38 61 VAL B CA 1
ATOM 1480 C C . VAL B 1 61 ? 18.234 31.078 10.484 1 93.38 61 VAL B C 1
ATOM 1482 O O . VAL B 1 61 ? 18 32.188 11 1 93.38 61 VAL B O 1
ATOM 1485 N N . SER B 1 62 ? 19.391 30.797 9.859 1 91.44 62 SER B N 1
ATOM 1486 C CA . SER B 1 62 ? 20.5 31.75 9.789 1 91.44 62 SER B CA 1
ATOM 1487 C C . SER B 1 62 ? 20.094 33.031 9.062 1 91.44 62 SER B C 1
ATOM 1489 O O . SER B 1 62 ? 20.438 34.125 9.492 1 91.44 62 SER B O 1
ATOM 1491 N N . ASP B 1 63 ? 19.391 32.938 8 1 90.62 63 ASP B N 1
ATOM 1492 C CA . ASP B 1 63 ? 18.922 34.094 7.219 1 90.62 63 ASP B CA 1
ATOM 1493 C C . ASP B 1 63 ? 17.953 34.938 8.023 1 90.62 63 ASP B C 1
ATOM 1495 O O . ASP B 1 63 ? 18 36.188 7.949 1 90.62 63 ASP B O 1
ATOM 1499 N N . LEU B 1 64 ? 17.188 34.25 8.812 1 93.12 64 LEU B N 1
ATOM 1500 C CA . LEU B 1 64 ? 16.141 34.969 9.547 1 93.12 64 LEU B CA 1
ATOM 1501 C C . LEU B 1 64 ? 16.703 35.656 10.773 1 93.12 64 LEU B C 1
ATOM 1503 O O . LEU B 1 64 ? 16.188 36.688 11.211 1 93.12 64 LEU B O 1
ATOM 1507 N N . LYS B 1 65 ? 17.734 35.094 11.352 1 90.44 65 LYS B N 1
ATOM 1508 C CA . LYS B 1 65 ? 18.359 35.719 12.516 1 90.44 65 LYS B CA 1
ATOM 1509 C C . LYS B 1 65 ? 18.859 37.125 12.203 1 90.44 65 LYS B C 1
ATOM 1511 O O . LYS B 1 65 ? 18.781 38 13.055 1 90.44 65 LYS B O 1
ATOM 1516 N N . GLY B 1 66 ? 19.344 37.281 10.969 1 87.44 66 GLY B N 1
ATOM 1517 C CA . GLY B 1 66 ? 19.781 38.594 10.547 1 87.44 66 GLY B CA 1
ATOM 1518 C C . GLY B 1 66 ? 18.656 39.594 10.367 1 87.44 66 GLY B C 1
ATOM 1519 O O . GLY B 1 66 ? 18.812 40.781 10.633 1 87.44 66 GLY B O 1
ATOM 1520 N N . GLN B 1 67 ? 17.531 39.094 10.031 1 89.06 67 GLN B N 1
ATOM 1521 C CA . GLN B 1 67 ? 16.375 39.938 9.727 1 89.06 67 GLN B CA 1
ATOM 1522 C C . GLN B 1 67 ? 15.578 40.25 10.984 1 89.06 67 GLN B C 1
ATOM 1524 O O . GLN B 1 67 ? 14.992 41.344 11.094 1 89.06 67 GLN B O 1
ATOM 1529 N N . TYR B 1 68 ? 15.633 39.344 11.93 1 87.12 68 TYR B N 1
ATOM 1530 C CA . TYR B 1 68 ? 14.859 39.5 13.164 1 87.12 68 TYR B CA 1
ATOM 1531 C C . TYR B 1 68 ? 15.766 39.469 14.383 1 87.12 68 TYR B C 1
ATOM 1533 O O . TYR B 1 68 ? 15.633 38.594 15.242 1 87.12 68 TYR B O 1
ATOM 1541 N N . ARG B 1 69 ? 16.5 40.344 14.57 1 83.31 69 ARG B N 1
ATOM 1542 C CA . ARG B 1 69 ? 17.594 40.406 15.547 1 83.31 69 ARG B CA 1
ATOM 1543 C C . ARG B 1 69 ? 17.062 40.406 16.969 1 83.31 69 ARG B C 1
ATOM 1545 O O . ARG B 1 69 ? 17.688 39.875 17.891 1 83.31 69 ARG B O 1
ATOM 1552 N N . ASP B 1 70 ? 15.898 40.969 17.297 1 83.94 70 ASP B N 1
ATOM 1553 C CA . ASP B 1 70 ? 15.359 41.094 18.641 1 83.94 70 ASP B CA 1
ATOM 1554 C C . ASP B 1 70 ? 14.32 40 18.938 1 83.94 70 ASP B C 1
ATOM 1556 O O . ASP B 1 70 ? 13.602 40.094 19.938 1 83.94 70 ASP B O 1
ATOM 1560 N N . SER B 1 71 ? 14.32 39.062 17.984 1 89.25 71 SER B N 1
ATOM 1561 C CA . SER B 1 71 ? 13.305 38 18.125 1 89.25 71 SER B CA 1
ATOM 1562 C C . SER B 1 71 ? 13.945 36.625 18.25 1 89.25 71 SER B C 1
ATOM 1564 O O . SER B 1 71 ? 15.109 36.438 17.891 1 89.25 71 SER B O 1
ATOM 1566 N N . ASP B 1 72 ? 13.234 35.781 18.953 1 93.19 72 ASP B N 1
ATOM 1567 C CA . ASP B 1 72 ? 13.664 34.406 19 1 93.19 72 ASP B CA 1
ATOM 1568 C C . ASP B 1 72 ? 13.156 33.625 17.797 1 93.19 72 ASP B C 1
ATOM 1570 O O . ASP B 1 72 ? 12.016 33.812 17.359 1 93.19 72 ASP B O 1
ATOM 1574 N N . ILE B 1 73 ? 14.062 32.812 17.219 1 95.81 73 ILE B N 1
ATOM 1575 C CA . ILE B 1 73 ? 13.688 31.984 16.078 1 95.81 73 ILE B CA 1
ATOM 1576 C C . ILE B 1 73 ? 13.734 30.5 16.469 1 95.81 73 ILE B C 1
ATOM 1578 O O . ILE B 1 73 ? 14.711 30.047 17.062 1 95.81 73 ILE B O 1
ATOM 1582 N N . ALA B 1 74 ? 12.656 29.812 16.219 1 95.44 74 ALA B N 1
ATOM 1583 C CA . ALA B 1 74 ? 12.617 28.375 16.469 1 95.44 74 ALA B CA 1
ATOM 1584 C C . ALA B 1 74 ? 12.086 27.625 15.266 1 95.44 74 ALA B C 1
ATOM 1586 O O . ALA B 1 74 ? 11.227 28.125 14.531 1 95.44 74 ALA B O 1
ATOM 1587 N N . LEU B 1 75 ? 12.664 26.406 15.023 1 96.81 75 LEU B N 1
ATOM 1588 C CA . LEU B 1 75 ? 12.125 25.516 13.992 1 96.81 75 LEU B CA 1
ATOM 1589 C C . LEU B 1 75 ? 10.914 24.766 14.508 1 96.81 75 LEU B C 1
ATOM 1591 O O . LEU B 1 75 ? 10.977 24.109 15.562 1 96.81 75 LEU B O 1
ATOM 1595 N N . ILE B 1 76 ? 9.836 24.906 13.812 1 97.81 76 ILE B N 1
ATOM 1596 C CA . ILE B 1 76 ? 8.602 24.219 14.156 1 97.81 76 ILE B CA 1
ATOM 1597 C C . ILE B 1 76 ? 8.367 23.062 13.188 1 97.81 76 ILE B C 1
ATOM 1599 O O . ILE B 1 76 ? 8.352 23.266 11.969 1 97.81 76 ILE B O 1
ATOM 1603 N N . GLY B 1 77 ? 8.242 21.891 13.766 1 97 77 GLY B N 1
ATOM 1604 C CA . GLY B 1 77 ? 7.938 20.703 12.969 1 97 77 GLY B CA 1
ATOM 1605 C C . GLY B 1 77 ? 6.461 20.359 12.961 1 97 77 GLY B C 1
ATOM 1606 O O . GLY B 1 77 ? 5.762 20.562 13.953 1 97 77 GLY B O 1
ATOM 1607 N N . ILE B 1 78 ? 6.02 19.875 11.805 1 96.38 78 ILE B N 1
ATOM 1608 C CA . ILE B 1 78 ? 4.633 1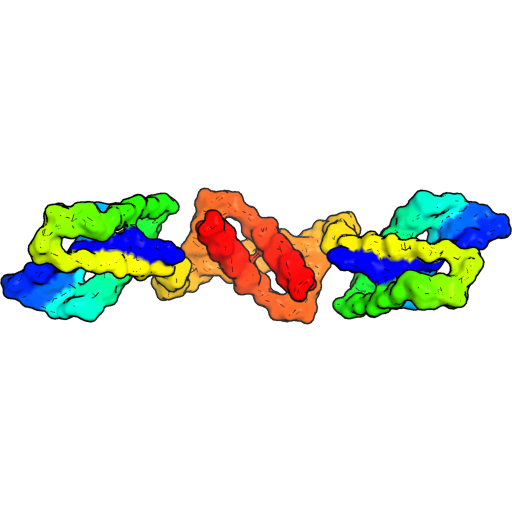9.422 11.742 1 96.38 78 ILE B CA 1
ATOM 1609 C C . ILE B 1 78 ? 4.52 18.234 10.805 1 96.38 78 ILE B C 1
ATOM 1611 O O . ILE B 1 78 ? 5.148 18.203 9.742 1 96.38 78 ILE B O 1
ATOM 1615 N N . ASP B 1 79 ? 3.809 17.234 11.312 1 94.19 79 ASP B N 1
ATOM 1616 C CA . ASP B 1 79 ? 3.375 16.109 10.492 1 94.19 79 ASP B CA 1
ATOM 1617 C C . ASP B 1 79 ? 1.948 16.328 9.992 1 94.19 79 ASP B C 1
ATOM 1619 O O . ASP B 1 79 ? 0.987 16.141 10.742 1 94.19 79 ASP B O 1
ATOM 1623 N N . MET B 1 80 ? 1.898 16.578 8.688 1 93.12 80 MET B N 1
ATOM 1624 C CA . MET B 1 80 ? 0.593 16.969 8.148 1 93.12 80 MET B CA 1
ATOM 1625 C C . MET B 1 80 ? -0.345 15.758 8.109 1 93.12 80 MET B C 1
ATOM 1627 O O . MET B 1 80 ? -1.564 15.914 8.188 1 93.12 80 MET B O 1
ATOM 1631 N N . ILE B 1 81 ? 0.155 14.594 7.945 1 90.44 81 ILE B N 1
ATOM 1632 C CA . ILE B 1 81 ? -0.693 13.406 7.988 1 90.44 81 ILE B CA 1
ATOM 1633 C C . ILE B 1 81 ? -1.283 13.242 9.383 1 90.44 81 ILE B C 1
ATOM 1635 O O . ILE B 1 81 ? -2.496 13.086 9.539 1 90.44 81 ILE B O 1
ATOM 1639 N N . ALA B 1 82 ? -0.443 13.32 10.375 1 91.81 82 ALA B N 1
ATOM 1640 C CA . ALA B 1 82 ? -0.9 13.219 11.758 1 91.81 82 ALA B CA 1
ATOM 1641 C C . ALA B 1 82 ? -1.877 14.344 12.102 1 91.81 82 ALA B C 1
ATOM 1643 O O . ALA B 1 82 ? -2.881 14.117 12.781 1 91.81 82 ALA B O 1
ATOM 1644 N N . TYR B 1 83 ? -1.558 15.562 11.68 1 94.56 83 TYR B N 1
ATOM 1645 C CA . TYR B 1 83 ? -2.418 16.719 11.891 1 94.56 83 TYR B CA 1
ATOM 1646 C C . TYR B 1 83 ? -3.805 16.484 11.305 1 94.56 83 TYR B C 1
ATOM 1648 O O . TYR B 1 83 ? -4.816 16.703 11.977 1 94.56 83 TYR B O 1
ATOM 1656 N N . MET B 1 84 ? -3.846 16.016 10.086 1 92.56 84 MET B N 1
ATOM 1657 C CA . MET B 1 84 ? -5.109 15.773 9.398 1 92.56 84 MET B CA 1
ATOM 1658 C C . MET B 1 84 ? -5.906 14.672 10.094 1 92.56 84 MET B C 1
ATOM 1660 O O . MET B 1 84 ? -7.125 14.781 10.234 1 92.56 84 MET B O 1
ATOM 1664 N N . LYS B 1 85 ? -5.242 13.656 10.516 1 91.56 85 LYS B N 1
ATOM 1665 C CA . LYS B 1 85 ? -5.887 12.562 11.234 1 91.56 85 LYS B CA 1
ATOM 1666 C C . LYS B 1 85 ? -6.555 13.07 12.516 1 91.56 85 LYS B C 1
ATOM 1668 O O . LYS B 1 85 ? -7.641 12.609 12.875 1 91.56 85 LYS B O 1
ATOM 1673 N N . LYS B 1 86 ? -5.871 13.945 13.102 1 91.81 86 LYS B N 1
ATOM 1674 C CA . LYS B 1 86 ? -6.34 14.469 14.383 1 91.81 86 LYS B CA 1
ATOM 1675 C C . LYS B 1 86 ? -7.52 15.414 14.188 1 91.81 86 LYS B C 1
ATOM 1677 O O . LYS B 1 86 ? -8.484 15.383 14.953 1 91.81 86 LYS B O 1
ATOM 1682 N N . TYR B 1 87 ? -7.559 16.25 13.18 1 92.75 87 TYR B N 1
ATOM 1683 C CA . TYR B 1 87 ? -8.508 17.359 13.078 1 92.75 87 TYR B CA 1
ATOM 1684 C C . TYR B 1 87 ? -9.539 17.094 11.992 1 92.75 87 TYR B C 1
ATOM 1686 O O . TYR B 1 87 ? -10.562 17.781 11.914 1 92.75 87 TYR B O 1
ATOM 1694 N N . HIS B 1 88 ? -9.297 16.172 11.141 1 90.94 88 HIS B N 1
ATOM 1695 C CA . HIS B 1 88 ? -10.211 15.82 10.062 1 90.94 88 HIS B CA 1
ATOM 1696 C C . HIS B 1 88 ? -10.508 14.32 10.07 1 90.94 88 HIS B C 1
ATOM 1698 O O . HIS B 1 88 ? -10.094 13.602 9.156 1 90.94 88 HIS B O 1
ATOM 1704 N N . SER B 1 89 ? -11.312 13.852 10.93 1 88.25 89 SER B N 1
ATOM 1705 C CA . SER B 1 89 ? -11.516 12.43 11.18 1 88.25 89 SER B CA 1
ATOM 1706 C C . SER B 1 89 ? -12.711 11.898 10.406 1 88.25 89 SER B C 1
ATOM 1708 O O . SER B 1 89 ? -12.969 10.695 10.398 1 88.25 89 SER B O 1
ATOM 1710 N N . LYS B 1 90 ? -13.445 12.812 9.781 1 95.5 90 LYS B N 1
ATOM 1711 C CA . LYS B 1 90 ? -14.609 12.367 9.023 1 95.5 90 LYS B CA 1
ATOM 1712 C C . LYS B 1 90 ? -14.211 11.352 7.957 1 95.5 90 LYS B C 1
ATOM 1714 O O . LYS B 1 90 ? -13.242 11.562 7.219 1 95.5 90 LYS B O 1
ATOM 1719 N N . LYS B 1 91 ? -14.969 10.242 7.957 1 96.94 91 LYS B N 1
ATOM 1720 C CA . LYS B 1 91 ? -14.695 9.195 6.98 1 96.94 91 LYS B CA 1
ATOM 1721 C C . LYS B 1 91 ? -15.727 9.203 5.859 1 96.94 91 LYS B C 1
ATOM 1723 O O . LYS B 1 91 ? -16.859 9.617 6.059 1 96.94 91 LYS B O 1
ATOM 1728 N N . VAL B 1 92 ? -15.305 8.82 4.691 1 97.88 92 VAL B N 1
ATOM 1729 C CA . VAL B 1 92 ? -16.203 8.688 3.553 1 97.88 92 VAL B CA 1
ATOM 1730 C C . VAL B 1 92 ? -16.094 7.285 2.965 1 97.88 92 VAL B C 1
ATOM 1732 O O . VAL B 1 92 ? -15.062 6.625 3.109 1 97.88 92 VAL B O 1
ATOM 1735 N N . ARG B 1 93 ? -17.172 6.875 2.324 1 97.56 93 ARG B N 1
ATOM 1736 C CA . ARG B 1 93 ? -17.219 5.57 1.67 1 97.56 93 ARG B CA 1
ATOM 1737 C C . ARG B 1 93 ? -16.719 5.66 0.236 1 97.56 93 ARG B C 1
ATOM 1739 O O . ARG B 1 93 ? -16.938 6.656 -0.451 1 97.56 93 ARG B O 1
ATOM 1746 N N . LYS B 1 94 ? -16 4.645 -0.118 1 97.25 94 LYS B N 1
ATOM 1747 C CA . LYS B 1 94 ? -15.523 4.504 -1.49 1 97.25 94 LYS B CA 1
ATOM 1748 C C . LYS B 1 94 ? -15.758 3.09 -2.014 1 97.25 94 LYS B C 1
ATOM 1750 O O . LYS B 1 94 ? -15.492 2.109 -1.315 1 97.25 94 LYS B O 1
ATOM 1755 N N . ASN B 1 95 ? -16.266 2.994 -3.252 1 97.31 95 ASN B N 1
ATOM 1756 C CA . ASN B 1 95 ? -16.406 1.713 -3.938 1 97.31 95 ASN B CA 1
ATOM 1757 C C . ASN B 1 95 ? -15.188 1.397 -4.797 1 97.31 95 ASN B C 1
ATOM 1759 O O . ASN B 1 95 ? -14.852 2.158 -5.707 1 97.31 95 ASN B O 1
ATOM 1763 N N . VAL B 1 96 ? -14.562 0.304 -4.41 1 98.5 96 VAL B N 1
ATOM 1764 C CA . VAL B 1 96 ? -13.398 -0.098 -5.184 1 98.5 96 VAL B CA 1
ATOM 1765 C C . VAL B 1 96 ? -13.633 -1.477 -5.797 1 98.5 96 VAL B C 1
ATOM 1767 O O . VAL B 1 96 ? -14.523 -2.207 -5.371 1 98.5 96 VAL B O 1
ATOM 1770 N N . THR B 1 97 ? -12.836 -1.74 -6.836 1 98.12 97 THR B N 1
ATOM 1771 C CA . THR B 1 97 ? -12.914 -3.021 -7.527 1 98.12 97 THR B CA 1
ATOM 1772 C C . THR B 1 97 ? -11.555 -3.721 -7.52 1 98.12 97 THR B C 1
ATOM 1774 O O . THR B 1 97 ? -10.547 -3.129 -7.91 1 98.12 97 THR B O 1
ATOM 1777 N N . ILE B 1 98 ? -11.555 -4.965 -7.004 1 98 98 ILE B N 1
ATOM 1778 C CA . ILE B 1 98 ? -10.305 -5.719 -6.949 1 98 98 ILE B CA 1
ATOM 1779 C C . ILE B 1 98 ? -10.539 -7.145 -7.445 1 98 98 ILE B C 1
ATOM 1781 O O . ILE B 1 98 ? -11.68 -7.617 -7.473 1 98 98 ILE B O 1
ATOM 1785 N N . PRO B 1 99 ? -9.461 -7.805 -7.91 1 96.94 99 PRO B N 1
ATOM 1786 C CA . PRO B 1 99 ? -9.625 -9.203 -8.305 1 96.94 99 PRO B CA 1
ATOM 1787 C C . PRO B 1 99 ? -10.211 -10.07 -7.195 1 96.94 99 PRO B C 1
ATOM 1789 O O . PRO B 1 99 ? -9.859 -9.898 -6.023 1 96.94 99 PRO B O 1
ATOM 1792 N N . GLU B 1 100 ? -11.117 -10.992 -7.539 1 96.88 100 GLU B N 1
ATOM 1793 C CA . GLU B 1 100 ? -11.797 -11.852 -6.586 1 96.88 100 GLU B CA 1
ATOM 1794 C C . GLU B 1 100 ? -10.805 -12.664 -5.758 1 96.88 100 GLU B C 1
ATOM 1796 O O . GLU B 1 100 ? -10.953 -12.773 -4.539 1 96.88 100 GLU B O 1
ATOM 1801 N N . TRP B 1 101 ? -9.805 -13.242 -6.41 1 94.25 101 TRP B N 1
ATOM 1802 C CA . TRP B 1 101 ? -8.82 -14.055 -5.707 1 94.25 101 TRP B CA 1
ATOM 1803 C C . TRP B 1 101 ? -8.102 -13.234 -4.637 1 94.25 101 TRP B C 1
ATOM 1805 O O . TRP B 1 101 ? -7.801 -13.742 -3.555 1 94.25 101 TRP B O 1
ATOM 1815 N N . LEU B 1 102 ? -7.867 -11.984 -4.957 1 94.81 102 LEU B N 1
ATOM 1816 C CA . LEU B 1 102 ? -7.211 -11.086 -4.016 1 94.81 102 LEU B CA 1
ATOM 1817 C C . LEU B 1 102 ? -8.125 -10.773 -2.834 1 94.81 102 LEU B C 1
ATOM 1819 O O . LEU B 1 102 ? -7.68 -10.773 -1.684 1 94.81 102 LEU B O 1
ATOM 1823 N N . ASN B 1 103 ? -9.391 -10.445 -3.107 1 97.19 103 ASN B N 1
ATOM 1824 C CA . ASN B 1 103 ? -10.398 -10.273 -2.066 1 97.19 103 ASN B CA 1
ATOM 1825 C C . ASN B 1 103 ? -10.43 -11.461 -1.11 1 97.19 103 ASN B C 1
ATOM 1827 O O . ASN B 1 103 ? -10.359 -11.289 0.107 1 97.19 103 ASN B O 1
ATOM 1831 N N . ASP B 1 104 ? -10.469 -12.641 -1.721 1 94.44 104 ASP B N 1
ATOM 1832 C CA . ASP B 1 104 ? -10.586 -13.867 -0.928 1 94.44 104 ASP B CA 1
ATOM 1833 C C . ASP B 1 104 ? -9.344 -14.07 -0.065 1 94.44 104 ASP B C 1
ATOM 1835 O O . ASP B 1 104 ? -9.453 -14.398 1.119 1 94.44 104 ASP B O 1
ATOM 1839 N N . ALA B 1 105 ? -8.18 -13.961 -0.686 1 91.75 105 ALA B N 1
ATOM 1840 C CA . ALA B 1 105 ? -6.922 -14.125 0.035 1 91.75 105 ALA B CA 1
ATOM 1841 C C . ALA B 1 105 ? -6.816 -13.133 1.185 1 91.75 105 ALA B C 1
ATOM 1843 O O . ALA B 1 105 ? -6.379 -13.484 2.283 1 91.75 105 ALA B O 1
ATOM 1844 N N . ALA B 1 106 ? -7.223 -11.906 0.947 1 95.69 106 ALA B N 1
ATOM 1845 C CA . ALA B 1 106 ? -7.172 -10.859 1.965 1 95.69 106 ALA B CA 1
ATOM 1846 C C . ALA B 1 106 ? -8.125 -11.164 3.117 1 95.69 106 ALA B C 1
ATOM 1848 O O . ALA B 1 106 ? -7.773 -10.992 4.285 1 95.69 106 ALA B O 1
ATOM 1849 N N . GLU B 1 107 ? -9.328 -11.594 2.812 1 96.12 107 GLU B N 1
ATOM 1850 C CA . GLU B 1 107 ? -10.305 -11.969 3.832 1 96.12 107 GLU B CA 1
ATOM 1851 C C . GLU B 1 107 ? -9.812 -13.148 4.668 1 96.12 107 GLU B C 1
ATOM 1853 O O . GLU B 1 107 ? -9.984 -13.164 5.887 1 96.12 107 GLU B O 1
ATOM 1858 N N . ASP B 1 108 ? -9.211 -14.125 3.936 1 92.81 108 ASP B N 1
ATOM 1859 C CA . ASP B 1 108 ? -8.664 -15.289 4.625 1 92.81 108 ASP B CA 1
ATOM 1860 C C . ASP B 1 108 ? -7.613 -14.875 5.652 1 92.81 108 ASP B C 1
ATOM 1862 O O . ASP B 1 108 ? -7.508 -15.484 6.719 1 92.81 108 ASP B O 1
ATOM 1866 N N . LYS B 1 109 ? -6.816 -13.891 5.352 1 93.94 109 LYS B N 1
ATOM 1867 C CA . LYS B 1 109 ? -5.781 -13.398 6.258 1 93.94 109 LYS B CA 1
ATOM 1868 C C . LYS B 1 109 ? -6.34 -12.344 7.211 1 93.94 109 LYS B C 1
ATOM 1870 O O . LYS B 1 109 ? -5.59 -11.719 7.961 1 93.94 109 LYS B O 1
ATOM 1875 N N . ASN B 1 110 ? -7.633 -12.078 7.098 1 96.31 110 ASN B N 1
ATOM 1876 C CA . ASN B 1 110 ? -8.359 -11.133 7.941 1 96.31 110 ASN B CA 1
ATOM 1877 C C . ASN B 1 110 ? -7.793 -9.719 7.812 1 96.31 110 ASN B C 1
ATOM 1879 O O . ASN B 1 110 ? -7.633 -9.023 8.812 1 96.31 110 ASN B O 1
ATOM 1883 N N . LEU B 1 111 ? -7.449 -9.336 6.641 1 96.69 111 LEU B N 1
ATOM 1884 C CA . LEU B 1 111 ? -6.965 -7.977 6.406 1 96.69 111 LEU B CA 1
ATOM 1885 C C . LEU B 1 111 ? -8.125 -6.988 6.352 1 96.69 111 LEU B C 1
ATOM 1887 O O . LEU B 1 111 ? -9.195 -7.309 5.828 1 96.69 111 LEU B O 1
ATOM 1891 N N . ASN B 1 112 ? -7.914 -5.832 6.93 1 97.75 112 ASN B N 1
ATOM 1892 C CA . ASN B 1 112 ? -8.859 -4.723 6.875 1 97.75 112 ASN B CA 1
ATOM 1893 C C . ASN B 1 112 ? -8.648 -3.861 5.637 1 97.75 112 ASN B C 1
ATOM 1895 O O . ASN B 1 112 ? -7.707 -3.064 5.586 1 97.75 112 ASN B O 1
ATOM 1899 N N . PHE B 1 113 ? -9.492 -4.004 4.668 1 98.5 113 PHE B N 1
ATOM 1900 C CA . PHE B 1 113 ? -9.328 -3.357 3.371 1 98.5 113 PHE B CA 1
ATOM 1901 C C . PHE B 1 113 ? -9.234 -1.844 3.529 1 98.5 113 PHE B C 1
ATOM 1903 O O . PHE B 1 113 ? -8.422 -1.192 2.873 1 98.5 113 PHE B O 1
ATOM 1910 N N . SER B 1 114 ? -10.094 -1.25 4.402 1 98.44 114 SER B N 1
ATOM 1911 C CA . SER B 1 114 ? -10.094 0.189 4.641 1 98.44 114 SER B CA 1
ATOM 1912 C C . SER B 1 114 ? -8.758 0.656 5.211 1 98.44 114 SER B C 1
ATOM 1914 O O . SER B 1 114 ? -8.211 1.67 4.773 1 98.44 114 SER B O 1
ATOM 1916 N N . GLN B 1 115 ? -8.289 -0.087 6.094 1 97.75 115 GLN B N 1
ATOM 1917 C CA . GLN B 1 115 ? -7.008 0.242 6.711 1 97.75 115 GLN B CA 1
ATOM 1918 C C . GLN B 1 115 ? -5.867 0.12 5.703 1 97.75 115 GLN B C 1
ATOM 1920 O O . GLN B 1 115 ? -4.988 0.983 5.641 1 97.75 115 GLN B O 1
ATOM 1925 N N . VAL B 1 116 ? -5.875 -0.975 4.914 1 98.44 116 VAL B N 1
ATOM 1926 C CA . VAL B 1 116 ? -4.836 -1.205 3.914 1 98.44 116 VAL B CA 1
ATOM 1927 C C . VAL B 1 116 ? -4.832 -0.062 2.904 1 98.44 116 VAL B C 1
ATOM 1929 O O . VAL B 1 116 ? -3.771 0.478 2.574 1 98.44 116 VAL B O 1
ATOM 1932 N N . LEU B 1 117 ? -5.969 0.297 2.414 1 98.44 117 LEU B N 1
ATOM 1933 C CA . LEU B 1 117 ? -6.066 1.394 1.458 1 98.44 117 LEU B CA 1
ATOM 1934 C C . LEU B 1 117 ? -5.586 2.701 2.076 1 98.44 117 LEU B C 1
ATOM 1936 O O . LEU B 1 117 ? -4.82 3.443 1.455 1 98.44 117 LEU B O 1
ATOM 1940 N N . THR B 1 118 ? -6.086 2.988 3.328 1 97.56 118 THR B N 1
ATOM 1941 C CA . THR B 1 118 ? -5.707 4.211 4.027 1 97.56 118 THR B CA 1
ATOM 1942 C C . THR B 1 118 ? -4.188 4.328 4.125 1 97.56 118 THR B C 1
ATOM 1944 O O . THR B 1 118 ? -3.613 5.352 3.748 1 97.56 118 THR B O 1
ATOM 1947 N N . GLU B 1 119 ? -3.545 3.318 4.535 1 97.19 119 GLU B N 1
ATOM 1948 C CA . GLU B 1 119 ? -2.092 3.307 4.688 1 97.19 119 GLU B CA 1
ATOM 1949 C C . GLU B 1 119 ? -1.395 3.48 3.34 1 97.19 119 GLU B C 1
ATOM 1951 O O . GLU B 1 119 ? -0.409 4.211 3.236 1 97.19 119 GLU B O 1
ATOM 1956 N N 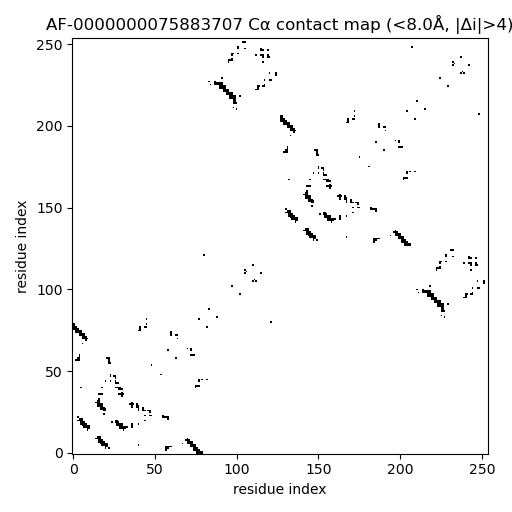. ALA B 1 120 ? -1.894 2.809 2.367 1 97.81 120 ALA B N 1
ATOM 1957 C CA . ALA B 1 120 ? -1.293 2.869 1.036 1 97.81 120 ALA B CA 1
ATOM 1958 C C . ALA B 1 120 ? -1.414 4.27 0.445 1 97.81 120 ALA B C 1
ATOM 1960 O O . ALA B 1 120 ? -0.47 4.777 -0.167 1 97.81 120 ALA B O 1
ATOM 1961 N N . LEU B 1 121 ? -2.559 4.871 0.613 1 97.19 121 LEU B N 1
ATOM 1962 C CA . LEU B 1 121 ? -2.768 6.219 0.104 1 97.19 121 LEU B CA 1
ATOM 1963 C C . LEU B 1 121 ? -1.851 7.215 0.809 1 97.19 121 LEU B C 1
ATOM 1965 O O . LEU B 1 121 ? -1.272 8.094 0.168 1 97.19 121 LEU B O 1
ATOM 1969 N N . GLU B 1 122 ? -1.782 7.098 2.131 1 94.56 122 GLU B N 1
ATOM 1970 C CA . GLU B 1 122 ? -0.898 7.977 2.895 1 94.56 122 GLU B CA 1
ATOM 1971 C C . GLU B 1 122 ? 0.538 7.891 2.385 1 94.56 122 GLU B C 1
ATOM 1973 O O . GLU B 1 122 ? 1.212 8.914 2.238 1 94.56 122 GLU B O 1
ATOM 1978 N N . LEU B 1 123 ? 0.975 6.672 2.07 1 94.56 123 LEU B N 1
ATOM 1979 C CA . LEU B 1 123 ? 2.324 6.457 1.56 1 94.56 123 LEU B CA 1
ATOM 1980 C C . LEU B 1 123 ? 2.5 7.105 0.191 1 94.56 123 LEU B C 1
ATOM 1982 O O . LEU B 1 123 ? 3.52 7.746 -0.071 1 94.56 123 LEU B O 1
ATOM 1986 N N . LYS B 1 124 ? 1.52 6.984 -0.668 1 94 124 LYS B N 1
ATOM 1987 C CA . LYS B 1 124 ? 1.608 7.523 -2.023 1 94 124 LYS B CA 1
ATOM 1988 C C . LYS B 1 124 ? 1.572 9.047 -2.012 1 94 124 LYS B C 1
ATOM 1990 O O . LYS B 1 124 ? 2.18 9.695 -2.867 1 94 124 LYS B O 1
ATOM 1995 N N . LEU B 1 125 ? 0.869 9.594 -1.078 1 89.06 125 LEU B N 1
ATOM 1996 C CA . LEU B 1 125 ? 0.739 11.047 -0.996 1 89.06 125 LEU B CA 1
ATOM 1997 C C . LEU B 1 125 ? 2.012 11.672 -0.441 1 89.06 125 LEU B C 1
ATOM 1999 O O . LEU B 1 125 ? 2.26 12.867 -0.643 1 89.06 125 LEU B O 1
ATOM 2003 N N . GLN B 1 126 ? 2.756 10.945 0.397 1 82.44 126 GLN B N 1
ATOM 2004 C CA . GLN B 1 126 ? 4.012 11.438 0.947 1 82.44 126 GLN B CA 1
ATOM 2005 C C . GLN B 1 126 ? 5.16 11.234 -0.039 1 82.44 126 GLN B C 1
ATOM 2007 O O . GLN B 1 126 ? 6.199 11.891 0.071 1 82.44 126 GLN B O 1
ATOM 2012 N N . ALA B 1 127 ? 5.066 10.375 -1.01 1 70.62 127 ALA B N 1
ATOM 2013 C CA . ALA B 1 127 ? 6.117 10.117 -1.993 1 70.62 127 ALA B CA 1
ATOM 2014 C C . ALA B 1 127 ? 6.121 11.18 -3.088 1 70.62 127 ALA B C 1
ATOM 2016 O O . ALA B 1 127 ? 5.098 11.812 -3.348 1 70.62 127 ALA B O 1
#

Radius of gyration: 29.98 Å; Cα contacts (8 Å, |Δi|>4): 402; chains: 2; bounding box: 38×91×56 Å

pLDDT: mean 94.63, std 4.2, range [70.06, 98.5]

Foldseek 3Di:
DDKAKKWWDQDPVVCKIWIATPQQRQQTDIGNDPVRRLVSNQLSVLVSCVPDPDGTDHDDPVVVCVVCVRIDMDMRDYDNVVSCVVPPVDDDDDDDDDDPVVVVVCVVVPHDPVVVVVVVVVVVVVD/DDKAKKWWDQDPVVCKIWIATPQQRQQTDIGNDPVRRLVSNQLSVLVSCVPDPDGTDHDDPVVVCVVCVNIDMDMRDYDNVVSCVVPPVDDDDDDDDDDPVVVVVCVVVPHDPVVVVVVVVVVVVVD

Sequence (254 aa):
MLLYPAVFTHDNETNSIGVRFPDIPEAITFGNDLGHAYEMAVEVLGFALEDYTDYPKASSVSDLKGQYRDSDIALIGIDMIAYMKKYHSKKVRKNVTIPEWLNDAAEDKNLNFSQVLTEALELKLQAMLLYPAVFTHDNETNSIGVRFPDIPEAITFGNDLGHAYEMAVEVLGFALEDYTDYPKASSVSDLKGQYRDSDIALIGIDMIAYMKKYHSKKVRKNVTIPEWLNDAAEDKNLNFSQVLTEALELKLQA

Solvent-accessible surface area (backbone atoms only — not comparable to full-atom values): 14226 Å² total; per-residue (Å²): 122,47,65,38,46,30,42,40,36,80,35,78,90,74,57,30,29,38,37,38,24,85,64,40,79,80,23,62,49,56,16,73,43,71,67,50,24,48,55,40,46,49,53,37,44,53,60,44,52,69,76,43,93,68,80,68,72,58,66,56,67,72,64,45,46,72,74,38,71,91,39,49,76,47,80,43,69,46,48,64,68,62,50,41,56,70,76,44,64,56,66,38,80,46,84,32,53,36,39,41,66,56,54,50,53,37,53,73,70,65,54,54,64,32,57,50,33,47,54,45,50,56,52,59,70,72,99,123,46,64,36,45,31,42,39,37,80,35,77,92,73,58,29,29,37,37,38,24,86,65,41,80,78,22,62,49,57,16,73,42,72,69,50,24,49,57,38,46,49,52,38,44,53,61,44,52,69,77,44,93,68,78,68,72,59,66,55,66,73,65,44,46,73,75,37,71,92,40,49,76,46,77,43,69,45,48,66,68,61,49,41,57,72,76,44,66,56,65,38,80,43,84,31,52,36,40,42,65,57,54,51,54,37,53,74,70,64,56,55,64,31,57,50,35,45,54,44,49,54,52,59,70,73,98

Secondary structure (DSSP, 8-state):
-EEEEEEEEEETTTTEEEEE-TT-TT-EEEESSHHHHHHHHHHHHHHHHTT-SSPPPPPPHHHHHHH-TTSEEEEEEE-HHHHHHHH---EEEEEEEEEHHHHHHHHHTT--HHHHHHHHHHHHHH-/-EEEEEEEEEETTTTEEEEE-TT-TT-EEEESSHHHHHHHHHHHHHHHHTT-SSPPPPPPHHHHHHH-TTSEEEEEEE-HHHHHHHH---EEEEEEEEEHHHHHHHHHTT--HHHHHHHHHHHHHH-